Protein AF-A0A553IEP6-F1 (afdb_monomer_lite)

Sequence (349 aa):
MDNNQPPQNPQQDPQPQTPAADPNRPRRPLIAIDTLFGREVKIETVDVPMLGPLFRRPRKQKIVNLSATMSGPPSPGPSHAPFDLDNMADHDRNRRANLPLGHPYRITLGKYHPNTLRIPALQSVRSLGHHAKAVKEGSCFEENTNWAAKTSCRERTSDICVDLSHGEVTYLCNRCHDKARQVVGRAVISIAKSLRAYACYICAITLDADRFANSQFNVWGLPLDALDGKPSISRGPPQPMTGCMCGTKLMDHTLCTPHRAHHFLEVRAKANALRAFVVATFGQMVCPFCNLNPGADTTNFLDQQGNPFPKVAYLCMACLGWVVADAATHPTIDAPSWDNARLLLELQQ

Radius of gyration: 29.95 Å; chains: 1; bounding box: 130×55×64 Å

InterPro domains:
  IPR059465 Domain of unknown function DUF8421 [PF28513] (139-325)

Structure (mmCIF, N/CA/C/O backbone):
data_AF-A0A553IEP6-F1
#
_entry.id   AF-A0A553IEP6-F1
#
loop_
_atom_site.group_PDB
_atom_site.id
_atom_site.type_symbol
_atom_site.label_atom_id
_atom_site.label_alt_id
_atom_site.label_comp_id
_atom_site.label_asym_id
_atom_site.label_entity_id
_atom_site.label_seq_id
_atom_site.pdbx_PDB_ins_code
_atom_site.Cartn_x
_atom_site.Cartn_y
_atom_site.Cartn_z
_atom_site.occupancy
_atom_site.B_iso_or_equiv
_atom_site.auth_seq_id
_atom_site.auth_comp_id
_atom_site.auth_asym_id
_atom_site.auth_atom_id
_atom_site.pdbx_PDB_model_num
ATOM 1 N N . MET A 1 1 ? 103.696 -21.036 21.878 1.00 39.25 1 MET A N 1
ATOM 2 C CA . MET A 1 1 ? 103.411 -21.688 20.588 1.00 39.25 1 MET A CA 1
ATOM 3 C C . MET A 1 1 ? 102.008 -22.264 20.692 1.00 39.25 1 MET A C 1
ATOM 5 O O . MET A 1 1 ? 101.843 -23.393 21.121 1.00 39.25 1 MET A O 1
ATOM 9 N N . ASP A 1 2 ? 100.982 -21.427 20.739 1.00 39.09 2 ASP A N 1
ATOM 10 C CA . ASP A 1 2 ? 100.420 -20.560 19.687 1.00 39.09 2 ASP A CA 1
ATOM 11 C C . ASP A 1 2 ? 99.203 -21.218 19.035 1.00 39.09 2 ASP A C 1
ATOM 13 O O . ASP A 1 2 ? 99.312 -22.213 18.327 1.00 39.09 2 ASP A O 1
ATOM 17 N N . ASN A 1 3 ? 98.057 -20.619 19.367 1.00 41.50 3 ASN A N 1
ATOM 18 C CA . ASN A 1 3 ? 96.904 -20.299 18.532 1.00 41.50 3 ASN A CA 1
ATOM 19 C C . ASN A 1 3 ? 96.566 -21.215 17.351 1.00 41.50 3 ASN A C 1
ATOM 21 O O . ASN A 1 3 ? 97.240 -21.202 16.327 1.00 41.50 3 ASN A O 1
ATOM 25 N N . ASN A 1 4 ? 95.375 -21.816 17.423 1.00 47.50 4 ASN A N 1
ATOM 26 C CA . ASN A 1 4 ? 94.434 -21.801 16.302 1.00 47.50 4 ASN A CA 1
ATOM 27 C C . ASN A 1 4 ? 92.999 -22.040 16.798 1.00 47.50 4 ASN A C 1
ATOM 29 O O . ASN A 1 4 ? 92.628 -23.153 17.162 1.00 47.50 4 ASN A O 1
ATOM 33 N N . GLN A 1 5 ? 92.191 -20.979 16.796 1.00 49.75 5 GLN A N 1
ATOM 34 C CA . GLN A 1 5 ? 90.740 -21.022 16.981 1.00 49.75 5 GLN A CA 1
ATOM 35 C C . GLN A 1 5 ? 90.073 -20.585 15.666 1.00 49.75 5 GLN A C 1
ATOM 37 O O . GLN A 1 5 ? 90.364 -19.485 15.195 1.00 49.75 5 GLN A O 1
ATOM 42 N N . PRO A 1 6 ? 89.190 -21.403 15.065 1.00 59.81 6 PRO A N 1
ATOM 43 C CA . PRO A 1 6 ? 88.292 -20.981 13.994 1.00 59.81 6 PRO A CA 1
ATOM 44 C C . PRO A 1 6 ? 86.888 -20.610 14.539 1.00 59.81 6 PRO A C 1
ATOM 46 O O . PRO A 1 6 ? 86.600 -20.842 15.715 1.00 59.81 6 PRO A O 1
ATOM 49 N N . PRO A 1 7 ? 86.033 -19.964 13.720 1.00 53.72 7 PRO A N 1
ATOM 50 C CA . PRO A 1 7 ? 85.110 -18.921 14.170 1.00 53.72 7 PRO A CA 1
ATOM 51 C C . PRO A 1 7 ? 83.742 -19.429 14.653 1.00 53.72 7 PRO A C 1
ATOM 53 O O . PRO A 1 7 ? 83.277 -20.506 14.285 1.00 53.72 7 PRO A O 1
ATOM 56 N N . GLN A 1 8 ? 83.090 -18.595 15.468 1.00 47.88 8 GLN A N 1
ATOM 57 C CA . GLN A 1 8 ? 81.748 -18.793 16.021 1.00 47.88 8 GLN A CA 1
ATOM 58 C C . GLN A 1 8 ? 80.648 -18.623 14.959 1.00 47.88 8 GLN A C 1
ATOM 60 O O . GLN A 1 8 ? 80.693 -17.705 14.141 1.00 47.88 8 GLN A O 1
ATOM 65 N N . ASN A 1 9 ? 79.640 -19.497 15.024 1.00 54.59 9 ASN A N 1
ATOM 66 C CA . ASN A 1 9 ? 78.428 -19.483 14.202 1.00 54.59 9 ASN A CA 1
ATOM 67 C C . ASN A 1 9 ? 77.284 -18.771 14.968 1.00 54.59 9 ASN A C 1
ATOM 69 O O . ASN A 1 9 ? 77.203 -18.934 16.189 1.00 54.59 9 ASN A O 1
ATOM 73 N N . PRO A 1 10 ? 76.403 -17.998 14.306 1.00 51.78 10 PRO A N 1
ATOM 74 C CA . PRO A 1 10 ? 75.419 -17.152 14.980 1.00 51.78 10 PRO A CA 1
ATOM 75 C C . PRO A 1 10 ? 74.211 -17.930 15.530 1.00 51.78 10 PRO A C 1
ATOM 77 O O . PRO A 1 10 ? 73.703 -18.862 14.905 1.00 51.78 10 PRO A O 1
ATOM 80 N N . GLN A 1 11 ? 73.750 -17.497 16.709 1.00 45.19 11 GLN A N 1
ATOM 81 C CA . GLN A 1 11 ? 72.556 -17.976 17.412 1.00 45.19 11 GLN A CA 1
ATOM 82 C C . GLN A 1 11 ? 71.279 -17.760 16.583 1.00 45.19 11 GLN A C 1
ATOM 84 O O . GLN A 1 11 ? 71.040 -16.667 16.073 1.00 45.19 11 GLN A O 1
ATOM 89 N N . GLN A 1 12 ? 70.450 -18.804 16.492 1.00 51.38 12 GLN A N 1
ATOM 90 C CA . GLN A 1 12 ? 69.076 -18.752 15.987 1.00 51.38 12 GLN A CA 1
ATOM 91 C C . GLN A 1 12 ? 68.091 -18.681 17.161 1.00 51.38 12 GLN A C 1
ATOM 93 O O . GLN A 1 12 ? 68.203 -19.456 18.114 1.00 51.38 12 GLN A O 1
ATOM 98 N N . ASP A 1 13 ? 67.122 -17.771 17.063 1.00 52.94 13 ASP A N 1
ATOM 99 C CA . ASP A 1 13 ? 66.010 -17.623 18.003 1.00 52.94 13 ASP A CA 1
ATOM 100 C C . ASP A 1 13 ? 65.015 -18.803 17.923 1.00 52.94 13 ASP A C 1
ATOM 102 O O . ASP A 1 13 ? 64.770 -19.340 16.836 1.00 52.94 13 ASP A O 1
ATOM 106 N N . PRO A 1 14 ? 64.395 -19.210 19.048 1.00 55.59 14 PRO A N 1
ATOM 107 C CA . PRO A 1 14 ? 63.461 -20.331 19.080 1.00 55.59 14 PRO A CA 1
ATOM 108 C C . PRO A 1 14 ? 62.066 -19.964 18.544 1.00 55.59 14 PRO A C 1
ATOM 110 O O . PRO A 1 14 ? 61.461 -18.966 18.934 1.00 55.59 14 PRO A O 1
ATOM 113 N N . GLN A 1 15 ? 61.518 -20.834 17.688 1.00 50.19 15 GLN A N 1
ATOM 114 C CA . GLN A 1 15 ? 60.124 -20.776 17.239 1.00 50.19 15 GLN A CA 1
ATOM 115 C C . GLN A 1 15 ? 59.128 -21.170 18.353 1.00 50.19 15 GLN A C 1
ATOM 117 O O . GLN A 1 15 ? 59.415 -22.070 19.147 1.00 50.19 15 GLN A O 1
ATOM 122 N N . PRO A 1 16 ? 57.924 -20.563 18.385 1.00 45.34 16 PRO A N 1
ATOM 123 C CA . PRO A 1 16 ? 56.876 -20.900 19.344 1.00 45.34 16 PRO A CA 1
ATOM 124 C C . PRO A 1 16 ? 56.194 -22.237 19.009 1.00 45.34 16 PRO A C 1
ATOM 126 O O . PRO A 1 16 ? 55.737 -22.468 17.890 1.00 45.34 16 PRO A O 1
ATOM 129 N N . GLN A 1 17 ? 56.098 -23.107 20.014 1.00 52.75 17 GLN A N 1
ATOM 130 C CA . GLN A 1 17 ? 55.407 -24.394 19.948 1.00 52.75 17 GLN A CA 1
ATOM 131 C C . GLN A 1 17 ? 53.898 -24.217 20.186 1.00 52.75 17 GLN A C 1
ATOM 133 O O . GLN A 1 17 ? 53.477 -23.638 21.187 1.00 52.75 17 GLN A O 1
ATOM 138 N N . THR A 1 18 ? 53.070 -24.751 19.288 1.00 50.66 18 THR A N 1
ATOM 139 C CA . THR A 1 18 ? 51.625 -24.943 19.502 1.00 50.66 18 THR A CA 1
ATOM 140 C C . THR A 1 18 ? 51.368 -26.045 20.538 1.00 50.66 18 THR A C 1
ATOM 142 O O . THR A 1 18 ? 51.955 -27.122 20.414 1.00 50.66 18 THR A O 1
ATOM 145 N N . PRO A 1 19 ? 50.475 -25.842 21.525 1.00 52.06 19 PRO A N 1
ATOM 146 C CA . PRO A 1 19 ? 50.174 -26.863 22.521 1.00 52.06 19 PRO A CA 1
ATOM 147 C C . PRO A 1 19 ? 49.324 -28.002 21.941 1.00 52.06 19 PRO A C 1
ATOM 149 O O . PRO A 1 19 ? 48.354 -27.782 21.213 1.00 52.06 19 PRO A O 1
ATOM 152 N N . ALA A 1 20 ? 49.703 -29.228 22.300 1.00 51.12 20 ALA A N 1
ATOM 153 C CA . ALA A 1 20 ? 48.986 -30.458 21.995 1.00 51.12 20 ALA A CA 1
ATOM 154 C C . ALA A 1 20 ? 47.631 -30.521 22.727 1.00 51.12 20 ALA A C 1
ATOM 156 O O . ALA A 1 20 ? 47.498 -30.071 23.865 1.00 51.12 20 ALA A O 1
ATOM 157 N N . ALA A 1 21 ? 46.624 -31.088 22.060 1.00 54.19 21 ALA A N 1
ATOM 158 C CA . ALA A 1 21 ? 45.277 -31.254 22.594 1.00 54.19 21 ALA A CA 1
ATOM 159 C C . ALA A 1 21 ? 45.231 -32.311 23.714 1.00 54.19 21 ALA A C 1
ATOM 161 O O . ALA A 1 21 ? 45.764 -33.408 23.564 1.00 54.19 21 ALA A O 1
ATOM 162 N N . ASP A 1 22 ? 44.554 -31.974 24.815 1.00 66.38 22 ASP A N 1
ATOM 163 C CA . ASP A 1 22 ? 44.345 -32.838 25.981 1.00 66.38 22 ASP A CA 1
ATOM 164 C C . ASP A 1 22 ? 43.353 -33.985 25.665 1.00 66.38 22 ASP A C 1
ATOM 166 O O . ASP A 1 22 ? 42.192 -33.712 25.326 1.00 66.38 22 ASP A O 1
ATOM 170 N N . PRO A 1 23 ? 43.767 -35.263 25.778 1.00 64.12 23 PRO A N 1
ATOM 171 C CA . PRO A 1 23 ? 42.919 -36.418 25.490 1.00 64.12 23 PRO A CA 1
ATOM 172 C C . PRO A 1 23 ? 41.821 -36.689 26.538 1.00 64.12 23 PRO A C 1
ATOM 174 O O . PRO A 1 23 ? 40.977 -37.548 26.292 1.00 64.12 23 PRO A O 1
ATOM 177 N N . ASN A 1 24 ? 41.769 -35.967 27.666 1.00 58.09 24 ASN A N 1
ATOM 178 C CA . ASN A 1 24 ? 40.841 -36.254 28.772 1.00 58.09 24 ASN A CA 1
ATOM 179 C C . ASN A 1 24 ? 39.655 -35.283 28.915 1.00 58.09 24 ASN A C 1
ATOM 181 O O . ASN A 1 24 ? 38.978 -35.270 29.946 1.00 58.09 24 ASN A O 1
ATOM 185 N N . ARG A 1 25 ? 39.330 -34.486 27.887 1.00 50.97 25 ARG A N 1
ATOM 186 C CA . ARG A 1 25 ? 38.169 -33.579 27.950 1.00 50.97 25 ARG A CA 1
ATOM 187 C C . ARG A 1 25 ? 36.836 -34.344 27.786 1.00 50.97 25 ARG A C 1
ATOM 189 O O . ARG A 1 25 ? 36.609 -34.937 26.729 1.00 50.97 25 ARG A O 1
ATOM 196 N N . PRO A 1 26 ? 35.901 -34.294 28.758 1.00 42.91 26 PRO A N 1
ATOM 197 C CA . PRO A 1 26 ? 34.616 -34.984 28.652 1.00 42.91 26 PRO A CA 1
ATOM 198 C C . PRO A 1 26 ? 33.724 -34.349 27.572 1.00 42.91 26 PRO A C 1
ATOM 200 O O . PRO A 1 26 ? 33.509 -33.134 27.543 1.00 42.91 26 PRO A O 1
ATOM 203 N N . ARG A 1 27 ? 33.193 -35.188 26.673 1.00 43.72 27 ARG A N 1
ATOM 204 C CA . ARG A 1 27 ? 32.276 -34.792 25.593 1.00 43.72 27 ARG A CA 1
ATOM 205 C C . ARG A 1 27 ? 30.884 -34.497 26.164 1.00 43.72 27 ARG A C 1
ATOM 207 O O . ARG A 1 27 ? 30.278 -35.363 26.785 1.00 43.72 27 ARG A O 1
ATOM 214 N N . ARG A 1 28 ? 30.357 -33.290 25.927 1.00 40.00 28 ARG A N 1
ATOM 215 C CA . ARG A 1 28 ? 28.932 -32.974 26.150 1.00 40.00 28 ARG A CA 1
ATOM 216 C C . ARG A 1 28 ? 28.073 -33.562 25.018 1.00 40.00 28 ARG A C 1
ATOM 218 O O . ARG A 1 28 ? 28.532 -33.548 23.875 1.00 40.00 28 ARG A O 1
ATOM 225 N N . PRO A 1 29 ? 26.840 -34.024 25.293 1.00 35.66 29 PRO A N 1
ATOM 226 C CA . PRO A 1 29 ? 25.932 -34.492 24.257 1.00 35.66 29 PRO A CA 1
ATOM 227 C C . PRO A 1 29 ? 25.282 -33.296 23.548 1.00 35.66 29 PRO A C 1
ATOM 229 O O . PRO A 1 29 ? 24.805 -32.363 24.193 1.00 35.66 29 PRO A O 1
ATOM 232 N N . LEU A 1 30 ? 25.254 -33.339 22.218 1.00 31.02 30 LEU A N 1
ATOM 233 C CA . LEU A 1 30 ? 24.412 -32.485 21.385 1.00 31.02 30 LEU A CA 1
ATOM 234 C C . LEU A 1 30 ? 23.246 -33.337 20.886 1.00 31.02 30 LEU A C 1
ATOM 236 O O . LEU A 1 30 ? 23.443 -34.351 20.219 1.00 31.02 30 LEU A O 1
ATOM 240 N N . ILE A 1 31 ? 22.043 -32.926 21.275 1.00 28.41 31 ILE A N 1
ATOM 241 C CA . ILE A 1 31 ? 20.765 -33.472 20.826 1.00 28.41 31 ILE A CA 1
ATOM 242 C C . ILE A 1 31 ? 20.481 -32.917 19.427 1.00 28.41 31 ILE A C 1
ATOM 244 O O . ILE A 1 31 ? 20.590 -31.713 19.198 1.00 28.41 31 ILE A O 1
ATOM 248 N N . ALA A 1 32 ? 20.125 -33.815 18.512 1.00 28.69 32 ALA A N 1
ATOM 249 C CA . ALA A 1 32 ? 19.646 -33.518 17.171 1.00 28.69 32 ALA A CA 1
ATOM 250 C C . ALA A 1 32 ? 18.149 -33.164 17.192 1.00 28.69 32 ALA A C 1
ATOM 252 O O . ALA A 1 32 ? 17.377 -33.827 17.884 1.00 28.69 32 ALA A O 1
ATOM 253 N N . ILE A 1 33 ? 17.746 -32.169 16.396 1.00 26.25 33 ILE A N 1
ATOM 254 C CA . ILE A 1 33 ? 16.378 -32.011 15.879 1.00 26.25 33 ILE A CA 1
ATOM 255 C C . ILE A 1 33 ? 16.467 -31.671 14.386 1.00 26.25 33 ILE A C 1
ATOM 257 O O . ILE A 1 33 ? 17.432 -31.072 13.915 1.00 26.25 33 ILE A O 1
ATOM 261 N N . ASP A 1 34 ? 15.448 -32.150 13.692 1.00 26.67 34 ASP A N 1
ATOM 262 C CA . ASP A 1 34 ? 15.401 -32.689 12.347 1.00 26.67 34 ASP A CA 1
ATOM 263 C C . ASP A 1 34 ? 15.035 -31.678 11.241 1.00 26.67 34 ASP A C 1
ATOM 265 O O . ASP A 1 34 ? 14.576 -30.559 11.469 1.00 26.67 34 ASP A O 1
ATOM 269 N N . THR A 1 35 ? 15.245 -32.155 10.022 1.00 32.03 35 THR A N 1
ATOM 270 C CA . THR A 1 35 ? 15.085 -31.566 8.693 1.00 32.03 35 THR A CA 1
ATOM 271 C C . THR A 1 35 ? 13.637 -31.409 8.203 1.00 32.03 35 THR A C 1
ATOM 273 O O . THR A 1 35 ? 12.828 -32.308 8.371 1.00 32.03 35 THR A O 1
ATOM 276 N N . LEU A 1 36 ? 13.354 -30.306 7.489 1.00 27.22 36 LEU A N 1
ATOM 277 C CA . LEU A 1 36 ? 12.337 -30.102 6.427 1.00 27.22 36 LEU A CA 1
ATOM 278 C C . LEU A 1 36 ? 12.730 -28.762 5.749 1.00 27.22 36 LEU A C 1
ATOM 280 O O . LEU A 1 36 ? 12.621 -27.720 6.379 1.00 27.22 36 LEU A O 1
ATOM 284 N N . PHE A 1 37 ? 13.279 -28.626 4.541 1.00 31.20 37 PHE A N 1
ATOM 285 C CA . PHE A 1 37 ? 13.166 -29.370 3.294 1.00 31.20 37 PHE A CA 1
ATOM 286 C C . PHE A 1 37 ? 14.542 -29.486 2.623 1.00 31.20 37 PHE A C 1
ATOM 288 O O . PHE A 1 37 ? 15.181 -28.482 2.303 1.00 31.20 37 PHE A O 1
ATOM 295 N N . GLY A 1 38 ? 14.966 -30.721 2.367 1.00 30.81 38 GLY A N 1
ATOM 296 C CA . GLY A 1 38 ? 16.145 -31.032 1.576 1.00 30.81 38 GLY A CA 1
ATOM 297 C C . GLY A 1 38 ? 15.909 -30.835 0.079 1.00 30.81 38 GLY A C 1
ATOM 298 O O . GLY A 1 38 ? 15.009 -31.434 -0.506 1.00 30.81 38 GLY A O 1
ATOM 299 N N . ARG A 1 39 ? 16.786 -30.045 -0.539 1.00 24.94 39 ARG A N 1
ATOM 300 C CA . ARG A 1 39 ? 17.411 -30.349 -1.832 1.00 24.94 39 ARG A CA 1
ATOM 301 C C . ARG A 1 39 ? 18.839 -29.819 -1.779 1.00 24.94 39 ARG A C 1
ATOM 303 O O . ARG A 1 39 ? 19.062 -28.621 -1.920 1.00 24.94 39 ARG A O 1
ATOM 310 N N . GLU A 1 40 ? 19.798 -30.715 -1.581 1.00 27.70 40 GLU A N 1
ATOM 311 C CA . GLU A 1 40 ? 21.180 -30.449 -1.964 1.00 27.70 40 GLU A CA 1
ATOM 312 C C . GLU A 1 40 ? 21.236 -30.428 -3.493 1.00 27.70 40 GLU A C 1
ATOM 314 O O . GLU A 1 40 ? 21.056 -31.450 -4.156 1.00 27.70 40 GLU A O 1
ATOM 319 N N . VAL A 1 41 ? 21.445 -29.249 -4.076 1.00 26.27 41 VAL A N 1
ATOM 320 C CA . VAL A 1 41 ? 21.835 -29.149 -5.483 1.00 26.27 41 VAL A CA 1
ATOM 321 C C . VAL A 1 41 ? 23.344 -29.342 -5.526 1.00 26.27 41 VAL A C 1
ATOM 323 O O . VAL A 1 41 ? 24.111 -28.407 -5.310 1.00 26.27 41 VAL A O 1
ATOM 326 N N . LYS A 1 42 ? 23.773 -30.577 -5.788 1.00 24.86 42 LYS A N 1
ATOM 327 C CA . LYS A 1 42 ? 25.152 -30.869 -6.171 1.00 24.86 42 LYS A CA 1
ATOM 328 C C . LYS A 1 42 ? 25.339 -30.358 -7.603 1.00 24.86 42 LYS A C 1
ATOM 330 O O . LYS A 1 42 ? 24.855 -30.968 -8.551 1.00 24.86 42 LYS A O 1
ATOM 335 N N . ILE A 1 43 ? 25.969 -29.195 -7.759 1.00 27.73 43 ILE A N 1
ATOM 336 C CA . ILE A 1 43 ? 26.378 -28.701 -9.078 1.00 27.73 43 ILE A CA 1
ATOM 337 C C . ILE A 1 43 ? 27.633 -29.486 -9.462 1.00 27.73 43 ILE A C 1
ATOM 339 O O . ILE A 1 43 ? 28.740 -29.136 -9.062 1.00 27.73 43 ILE A O 1
ATOM 343 N N . GLU A 1 44 ? 27.456 -30.579 -10.200 1.00 26.53 44 GLU A N 1
ATOM 344 C CA . GLU A 1 44 ? 28.553 -31.172 -10.961 1.00 26.53 44 GLU A CA 1
ATOM 345 C C . GLU A 1 44 ? 28.827 -30.258 -12.155 1.00 26.53 44 GLU A C 1
ATOM 347 O O . GLU A 1 44 ? 27.988 -30.065 -13.037 1.00 26.53 44 GLU A O 1
ATOM 352 N N . THR A 1 45 ? 30.000 -29.631 -12.151 1.00 30.08 45 THR A N 1
ATOM 353 C CA . THR A 1 45 ? 30.570 -29.007 -13.341 1.00 30.08 45 THR A CA 1
ATOM 354 C C . THR A 1 45 ? 30.780 -30.094 -14.384 1.00 30.08 45 THR A C 1
ATOM 356 O O . THR A 1 45 ? 31.713 -30.886 -14.286 1.00 30.08 45 THR A O 1
ATOM 359 N N . VAL A 1 46 ? 29.885 -30.150 -15.368 1.00 25.80 46 VAL A N 1
ATOM 360 C CA . VAL A 1 46 ? 30.111 -30.913 -16.593 1.00 25.80 46 VAL A CA 1
ATOM 361 C C . VAL A 1 46 ? 31.073 -30.095 -17.446 1.00 25.80 46 VAL A C 1
ATOM 363 O O . VAL A 1 46 ? 30.712 -29.024 -17.941 1.00 25.80 46 VAL A O 1
ATOM 366 N N . ASP A 1 47 ? 32.299 -30.587 -17.603 1.00 27.92 47 ASP A N 1
ATOM 367 C CA . ASP A 1 47 ? 33.226 -30.081 -18.609 1.00 27.92 47 ASP A CA 1
ATOM 368 C C . ASP A 1 47 ? 32.642 -30.370 -19.996 1.00 27.92 47 ASP A C 1
ATOM 370 O O . ASP A 1 47 ? 32.660 -31.497 -20.492 1.00 27.92 47 ASP A O 1
ATOM 374 N N . VAL A 1 48 ? 32.073 -29.339 -20.620 1.00 30.58 48 VAL A N 1
ATOM 375 C CA . VAL A 1 48 ? 31.655 -29.393 -22.022 1.00 30.58 48 VAL A CA 1
ATOM 376 C C . VAL A 1 48 ? 32.901 -29.169 -22.884 1.00 30.58 48 VAL A C 1
ATOM 378 O O . VAL A 1 48 ? 33.552 -28.128 -22.741 1.00 30.58 48 VAL A O 1
ATOM 381 N N . PRO A 1 49 ? 33.258 -30.100 -23.787 1.00 32.41 49 PRO A N 1
ATOM 382 C CA . PRO A 1 49 ? 34.419 -29.931 -24.639 1.00 32.41 49 PRO A CA 1
ATOM 383 C C . PRO A 1 49 ? 34.219 -28.753 -25.598 1.00 32.41 49 PRO A C 1
ATOM 385 O O . PRO A 1 49 ? 33.204 -28.615 -26.281 1.00 32.41 49 PRO A O 1
ATOM 388 N N . MET A 1 50 ? 35.245 -27.908 -25.598 1.00 38.34 50 MET A N 1
ATOM 389 C CA . MET A 1 50 ? 35.520 -26.768 -26.466 1.00 38.34 50 MET A CA 1
ATOM 390 C C . MET A 1 50 ? 34.966 -26.905 -27.895 1.00 38.34 50 MET A C 1
ATOM 392 O O . MET A 1 50 ? 35.456 -27.703 -28.691 1.00 38.34 50 MET A O 1
ATOM 396 N N . LEU A 1 51 ? 34.048 -26.007 -28.258 1.00 34.59 51 LEU A N 1
ATOM 397 C CA . LEU A 1 51 ? 33.788 -25.622 -29.645 1.00 34.59 51 LEU A CA 1
ATOM 398 C C . LEU A 1 51 ? 34.188 -24.154 -29.844 1.00 34.59 51 LEU A C 1
ATOM 400 O O . LEU A 1 51 ? 33.505 -23.259 -29.362 1.00 34.59 51 LEU A O 1
ATOM 404 N N . GLY A 1 52 ? 35.283 -23.944 -30.582 1.00 36.50 52 GLY A N 1
ATOM 405 C CA . GLY A 1 52 ? 35.459 -22.869 -31.572 1.00 36.50 52 GLY A CA 1
ATOM 406 C C . GLY A 1 52 ? 35.544 -21.396 -31.106 1.00 36.50 52 GLY A C 1
ATOM 407 O O . GLY A 1 52 ? 34.664 -20.895 -30.409 1.00 36.50 52 GLY A O 1
ATOM 408 N N . PRO A 1 53 ? 36.545 -20.616 -31.565 1.00 41.97 53 PRO A N 1
ATOM 409 C CA . PRO A 1 53 ? 36.809 -19.271 -31.062 1.00 41.97 53 PRO A CA 1
ATOM 410 C C . PRO A 1 53 ? 36.019 -18.192 -31.823 1.00 41.97 53 PRO A C 1
ATOM 412 O O . PRO A 1 53 ? 36.589 -17.502 -32.654 1.00 41.97 53 PRO A O 1
ATOM 415 N N . LEU A 1 54 ? 34.730 -17.982 -31.533 1.00 39.94 54 LEU A N 1
ATOM 416 C CA . LEU A 1 54 ? 33.995 -16.790 -32.010 1.00 39.94 54 LEU A CA 1
ATOM 417 C C . LEU A 1 54 ? 32.917 -16.311 -31.021 1.00 39.94 54 LEU A C 1
ATOM 419 O O . LEU A 1 54 ? 31.781 -16.045 -31.391 1.00 39.94 54 LEU A O 1
ATOM 423 N N . PHE A 1 55 ? 33.271 -16.126 -29.750 1.00 36.72 55 PHE A N 1
ATOM 424 C CA . PHE A 1 55 ? 32.465 -15.301 -28.845 1.00 36.72 55 PHE A CA 1
ATOM 425 C C . PHE A 1 55 ? 33.362 -14.291 -28.136 1.00 36.72 55 PHE A C 1
ATOM 427 O O . PHE A 1 55 ? 34.095 -14.607 -27.198 1.00 36.72 55 PHE A O 1
ATOM 434 N N . ARG A 1 56 ? 33.309 -13.033 -28.596 1.00 40.88 56 ARG A N 1
ATOM 435 C CA . ARG A 1 56 ? 33.827 -11.901 -27.824 1.00 40.88 56 ARG A CA 1
ATOM 436 C C . ARG A 1 56 ? 33.099 -11.904 -26.483 1.00 40.88 56 ARG A C 1
ATOM 438 O O . ARG A 1 56 ? 31.892 -11.685 -26.444 1.00 40.88 56 ARG A O 1
ATOM 445 N N . ARG A 1 57 ? 33.839 -12.148 -25.396 1.00 31.59 57 ARG A N 1
ATOM 446 C CA . ARG A 1 57 ? 33.340 -11.988 -24.024 1.00 31.59 57 ARG A CA 1
ATOM 447 C C . ARG A 1 57 ? 32.621 -10.634 -23.926 1.00 31.59 57 ARG A C 1
ATOM 449 O O . ARG A 1 57 ? 33.244 -9.626 -24.283 1.00 31.59 57 ARG A O 1
ATOM 456 N N . PRO A 1 58 ? 31.358 -10.565 -23.469 1.00 38.88 58 PRO A N 1
ATOM 457 C CA . PRO A 1 58 ? 30.739 -9.279 -23.204 1.00 38.88 58 PRO A CA 1
ATOM 458 C C . PRO A 1 58 ? 31.615 -8.557 -22.180 1.00 38.88 58 PRO A C 1
ATOM 460 O O . PRO A 1 58 ? 31.952 -9.100 -21.124 1.00 38.88 58 PRO A O 1
ATOM 463 N N . ARG A 1 59 ? 32.069 -7.349 -22.532 1.00 37.50 59 ARG A N 1
ATOM 464 C CA . ARG A 1 59 ? 32.761 -6.471 -21.587 1.00 37.50 59 ARG A CA 1
ATOM 465 C C . ARG A 1 59 ? 31.819 -6.299 -20.403 1.00 37.50 59 ARG A C 1
ATOM 467 O O . ARG A 1 59 ? 30.768 -5.691 -20.578 1.00 37.50 59 ARG A O 1
ATOM 474 N N . LYS A 1 60 ? 32.203 -6.810 -19.227 1.00 36.34 60 LYS A N 1
ATOM 475 C CA . LYS A 1 60 ? 31.573 -6.460 -17.950 1.00 36.34 60 LYS A CA 1
ATOM 476 C C . LYS A 1 60 ? 31.579 -4.936 -17.874 1.00 36.34 60 LYS A C 1
ATOM 478 O O . LYS A 1 60 ? 32.633 -4.333 -17.662 1.00 36.34 60 LYS A O 1
ATOM 483 N N . GLN A 1 61 ? 30.448 -4.302 -18.171 1.00 39.16 61 GLN A N 1
ATOM 484 C CA . GLN A 1 61 ? 30.341 -2.863 -18.032 1.00 39.16 61 GLN A CA 1
ATOM 485 C C . GLN A 1 61 ? 30.362 -2.601 -16.536 1.00 39.16 61 GLN A C 1
ATOM 487 O O . GLN A 1 61 ? 29.468 -3.020 -15.806 1.00 39.16 61 GLN A O 1
ATOM 492 N N . LYS A 1 62 ? 31.444 -1.972 -16.076 1.00 35.88 62 LYS A N 1
ATOM 493 C CA . LYS A 1 62 ? 31.545 -1.465 -14.715 1.00 35.88 62 LYS A CA 1
ATOM 494 C C . LYS A 1 62 ? 30.355 -0.527 -14.543 1.00 35.88 62 LYS A C 1
ATOM 496 O O . LYS A 1 62 ? 30.314 0.518 -15.191 1.00 35.88 62 LYS A O 1
ATOM 501 N N . ILE A 1 63 ? 29.372 -0.947 -13.747 1.00 39.03 63 ILE A N 1
ATOM 502 C CA . ILE A 1 63 ? 28.289 -0.079 -13.299 1.00 39.03 63 ILE A CA 1
ATOM 503 C C . ILE A 1 63 ? 29.009 1.052 -12.582 1.00 39.03 63 ILE A C 1
ATOM 505 O O . ILE A 1 63 ? 29.573 0.855 -11.504 1.00 39.03 63 ILE A O 1
ATOM 509 N N . VAL A 1 64 ? 29.119 2.201 -13.249 1.00 35.31 64 VAL A N 1
ATOM 510 C CA . VAL A 1 64 ? 29.603 3.403 -12.591 1.00 35.31 64 VAL A CA 1
ATOM 511 C C . VAL A 1 64 ? 28.571 3.654 -11.520 1.00 35.31 64 VAL A C 1
ATOM 513 O O . VAL A 1 64 ? 27.387 3.822 -11.804 1.00 35.31 64 VAL A O 1
ATOM 516 N N . ASN A 1 65 ? 29.046 3.519 -10.294 1.00 36.75 65 ASN A N 1
ATOM 517 C CA . ASN A 1 65 ? 28.302 3.688 -9.076 1.00 36.75 65 ASN A CA 1
ATOM 518 C C . ASN A 1 65 ? 27.466 4.971 -9.215 1.00 36.75 65 ASN A C 1
ATOM 520 O O . ASN A 1 65 ? 28.001 6.073 -9.145 1.00 36.75 65 ASN A O 1
ATOM 524 N N . LEU A 1 66 ? 26.152 4.827 -9.423 1.00 40.84 66 LEU A N 1
ATOM 525 C CA . LEU A 1 66 ? 25.152 5.888 -9.246 1.00 40.84 66 LEU A CA 1
ATOM 526 C C . LEU A 1 66 ? 24.979 6.182 -7.738 1.00 40.84 66 LEU A C 1
ATOM 528 O O . LEU A 1 66 ? 23.877 6.357 -7.231 1.00 40.84 66 LEU A O 1
ATOM 532 N N . SER A 1 67 ? 26.084 6.180 -6.996 1.00 38.66 67 SER A N 1
ATOM 533 C CA . SER A 1 67 ? 26.260 6.905 -5.745 1.00 38.66 67 SER A CA 1
ATOM 534 C C . SER A 1 67 ? 26.416 8.370 -6.162 1.00 38.66 67 SER A C 1
ATOM 536 O O . SER A 1 67 ? 27.362 8.693 -6.868 1.00 38.66 67 SER A O 1
ATOM 538 N N . ALA A 1 68 ? 25.513 9.294 -5.855 1.00 33.06 68 ALA A N 1
ATOM 539 C CA . ALA A 1 68 ? 25.170 9.640 -4.485 1.00 33.06 68 ALA A CA 1
ATOM 540 C C . ALA A 1 68 ? 23.892 10.499 -4.383 1.00 33.06 68 ALA A C 1
ATOM 542 O O . ALA A 1 68 ? 23.822 11.401 -3.553 1.00 33.06 68 ALA A O 1
ATOM 543 N N . THR A 1 69 ? 22.864 10.255 -5.195 1.00 34.00 69 THR A N 1
ATOM 544 C CA . THR A 1 69 ? 21.611 11.013 -5.048 1.00 34.00 69 THR A CA 1
ATOM 545 C C . THR A 1 69 ? 20.416 10.075 -5.118 1.00 34.00 69 THR A C 1
ATOM 547 O O . THR A 1 69 ? 20.048 9.572 -6.172 1.00 34.00 69 THR A O 1
ATOM 550 N N . MET A 1 70 ? 19.821 9.852 -3.944 1.00 35.50 70 MET A N 1
ATOM 551 C CA . MET A 1 70 ? 18.575 9.116 -3.698 1.00 35.50 70 MET A CA 1
ATOM 552 C C . MET A 1 70 ? 18.670 7.586 -3.581 1.00 35.50 70 MET A C 1
ATOM 554 O O . MET A 1 70 ? 17.763 6.856 -3.977 1.00 35.50 70 MET A O 1
ATOM 558 N N . SER A 1 71 ? 19.695 7.082 -2.890 1.00 35.62 71 SER A N 1
ATOM 559 C CA . SER A 1 71 ? 19.539 5.865 -2.082 1.00 35.62 71 SER A CA 1
ATOM 560 C C . SER A 1 71 ? 18.733 6.206 -0.823 1.00 35.62 71 SER A C 1
ATOM 562 O O . SER A 1 71 ? 19.271 6.243 0.283 1.00 35.62 71 SER A O 1
ATOM 564 N N . GLY A 1 72 ? 17.444 6.520 -0.979 1.00 38.16 72 GLY A N 1
ATOM 565 C CA . GLY A 1 72 ? 16.550 6.439 0.171 1.00 38.16 72 GLY A CA 1
ATOM 566 C C . GLY A 1 72 ? 16.655 5.009 0.709 1.00 38.16 72 GLY A C 1
ATOM 567 O O . GLY A 1 72 ? 16.596 4.082 -0.109 1.00 38.16 72 GLY A O 1
ATOM 568 N N . PRO A 1 73 ? 16.880 4.793 2.018 1.00 39.19 73 PRO A N 1
ATOM 569 C CA . PRO A 1 73 ? 16.929 3.441 2.549 1.00 39.19 73 PRO A CA 1
ATOM 570 C C . PRO A 1 73 ? 15.647 2.693 2.146 1.00 39.19 73 PRO A C 1
ATOM 572 O O . PRO A 1 73 ? 14.594 3.332 1.982 1.00 39.19 73 PRO A O 1
ATOM 575 N N . PRO A 1 74 ? 15.697 1.357 1.962 1.00 53.47 74 PRO A N 1
ATOM 576 C CA . PRO A 1 74 ? 14.471 0.567 1.941 1.00 53.47 74 PRO A CA 1
ATOM 577 C C . PRO A 1 74 ? 13.619 1.025 3.126 1.00 53.47 74 PRO A C 1
ATOM 579 O O . PRO A 1 74 ? 14.162 1.265 4.203 1.00 53.47 74 PRO A O 1
ATOM 582 N N . SER A 1 75 ? 12.322 1.262 2.888 1.00 54.47 75 SER A N 1
ATOM 583 C CA . SER A 1 75 ? 11.388 1.741 3.917 1.00 54.47 75 SER A CA 1
ATOM 584 C C . SER A 1 75 ? 11.696 0.992 5.215 1.00 54.47 75 SER A C 1
ATOM 586 O O . SER A 1 75 ? 11.570 -0.232 5.181 1.00 54.47 75 SER A O 1
ATOM 588 N N . PRO A 1 76 ? 12.126 1.669 6.302 1.00 56.44 76 PRO A N 1
ATOM 589 C CA . PRO A 1 76 ? 12.772 1.011 7.447 1.00 56.44 76 PRO A CA 1
ATOM 590 C C . PRO A 1 76 ? 11.879 -0.018 8.154 1.00 56.44 76 PRO A C 1
ATOM 592 O O . PRO A 1 76 ? 12.344 -0.755 9.016 1.00 56.44 76 PRO A O 1
ATOM 595 N N . GLY A 1 77 ? 10.605 -0.089 7.760 1.00 65.88 77 GLY A N 1
ATOM 596 C CA . GLY A 1 77 ? 9.588 -0.854 8.450 1.00 65.88 77 GLY A CA 1
ATOM 597 C C . GLY A 1 77 ? 9.272 -0.184 9.787 1.00 65.88 77 GLY A C 1
ATOM 598 O O . GLY A 1 77 ? 9.982 0.723 10.219 1.00 65.88 77 GLY A O 1
ATOM 599 N N . PRO A 1 78 ? 8.178 -0.576 10.437 1.00 74.81 78 PRO A N 1
ATOM 600 C CA . PRO A 1 78 ? 7.865 -0.049 11.754 1.00 74.81 78 PRO A CA 1
ATOM 601 C C . PRO A 1 78 ? 8.772 -0.591 12.853 1.00 74.81 78 PRO A C 1
ATOM 603 O O . PRO A 1 78 ? 9.313 -1.693 12.746 1.00 74.81 78 PRO A O 1
ATOM 606 N N . SER A 1 79 ? 8.849 0.144 13.966 1.00 71.56 79 SER A N 1
ATOM 607 C CA . SER A 1 79 ? 9.555 -0.284 15.182 1.00 71.56 79 SER A CA 1
ATOM 608 C C . SER A 1 79 ? 8.860 -1.425 15.912 1.00 71.56 79 SER A C 1
ATOM 610 O O . SER A 1 79 ? 9.465 -2.025 16.795 1.00 71.56 79 SER A O 1
ATOM 612 N N . HIS A 1 80 ? 7.612 -1.731 15.567 1.00 74.06 80 HIS A N 1
ATOM 613 C CA . HIS A 1 80 ? 6.843 -2.842 16.113 1.00 74.06 80 HIS A CA 1
ATOM 614 C C . HIS A 1 80 ? 5.956 -3.431 15.024 1.00 74.06 80 HIS A C 1
ATOM 616 O O . HIS A 1 80 ? 5.512 -2.728 14.113 1.00 74.06 80 HIS A O 1
ATOM 622 N N . ALA A 1 81 ? 5.690 -4.732 15.111 1.00 80.56 81 ALA A N 1
ATOM 623 C CA . ALA A 1 81 ? 4.699 -5.335 14.241 1.00 80.56 81 ALA A CA 1
ATOM 624 C C . ALA A 1 81 ? 3.316 -4.716 14.539 1.00 80.56 81 ALA A C 1
ATOM 626 O O . ALA A 1 81 ? 2.985 -4.463 15.699 1.00 80.56 81 ALA A O 1
ATOM 627 N N . PRO A 1 82 ? 2.490 -4.432 13.523 1.00 84.31 82 PRO A N 1
ATOM 628 C CA . PRO A 1 82 ? 1.091 -4.110 13.777 1.00 84.31 82 PRO A CA 1
ATOM 629 C C . PRO A 1 82 ? 0.395 -5.322 14.401 1.00 84.31 82 PRO A C 1
ATOM 631 O O . PRO A 1 82 ? 0.804 -6.452 14.161 1.00 84.31 82 PRO A O 1
ATOM 634 N N . PHE A 1 83 ? -0.675 -5.103 15.166 1.00 85.75 83 PHE A N 1
ATOM 635 C CA . PHE A 1 83 ? -1.401 -6.189 15.845 1.00 85.75 83 PHE A CA 1
ATOM 636 C C . PHE A 1 83 ? -0.545 -7.023 16.810 1.00 85.75 83 PHE A C 1
ATOM 638 O O . PHE A 1 83 ? -0.925 -8.142 17.160 1.00 85.75 83 PHE A O 1
ATOM 645 N N . ASP A 1 84 ? 0.601 -6.492 17.235 1.00 79.38 84 ASP A N 1
ATOM 646 C CA . ASP A 1 84 ? 1.443 -7.147 18.221 1.00 79.38 84 ASP A CA 1
ATOM 647 C C . ASP A 1 84 ? 0.735 -7.162 19.581 1.00 79.38 84 ASP A C 1
ATOM 649 O O . ASP A 1 84 ? 0.322 -6.122 20.106 1.00 79.38 84 ASP A O 1
ATOM 653 N N . LEU A 1 85 ? 0.562 -8.366 20.128 1.00 71.00 85 LEU A N 1
ATOM 654 C CA . LEU A 1 85 ? -0.060 -8.574 21.432 1.00 71.00 85 LEU A CA 1
ATOM 655 C C . LEU A 1 85 ? 0.853 -8.119 22.569 1.00 71.00 85 LEU A C 1
ATOM 657 O O . LEU A 1 85 ? 0.355 -7.876 23.664 1.00 71.00 85 LEU A O 1
ATOM 661 N N . ASP A 1 86 ? 2.155 -7.983 22.317 1.00 66.75 86 ASP A N 1
ATOM 662 C CA . ASP A 1 86 ? 3.127 -7.578 23.332 1.00 66.75 86 ASP A CA 1
ATOM 663 C C . ASP A 1 86 ? 3.001 -6.088 23.696 1.00 66.75 86 ASP A C 1
ATOM 665 O O . ASP A 1 86 ? 3.460 -5.663 24.751 1.00 66.75 86 ASP A O 1
ATOM 669 N N . ASN A 1 87 ? 2.290 -5.305 22.874 1.00 60.56 87 ASN A N 1
ATOM 670 C CA . ASN A 1 87 ? 1.925 -3.918 23.172 1.00 60.56 87 ASN A CA 1
ATOM 671 C C . ASN A 1 87 ? 0.530 -3.774 23.810 1.00 60.56 87 ASN A C 1
ATOM 673 O O . ASN A 1 87 ? 0.116 -2.660 24.136 1.00 60.56 87 ASN A O 1
ATOM 677 N N . MET A 1 88 ? -0.229 -4.865 23.971 1.00 67.56 88 MET A N 1
ATOM 678 C CA . MET A 1 88 ? -1.473 -4.827 24.741 1.00 67.56 88 MET A CA 1
ATOM 679 C C . MET A 1 88 ? -1.142 -4.921 26.228 1.00 67.56 88 MET A C 1
ATOM 681 O O . MET A 1 88 ? -0.379 -5.792 26.631 1.00 67.56 88 MET A O 1
ATOM 685 N N . ALA A 1 89 ? -1.758 -4.069 27.055 1.00 68.56 89 ALA A N 1
ATOM 686 C CA . ALA A 1 89 ? -1.627 -4.185 28.504 1.00 68.56 89 ALA A CA 1
ATOM 687 C C . ALA A 1 89 ? -1.990 -5.613 28.951 1.00 68.56 89 ALA A C 1
ATOM 689 O O . ALA A 1 89 ? -3.059 -6.120 28.590 1.00 68.56 89 ALA A O 1
ATOM 690 N N . ASP A 1 90 ? -1.123 -6.248 29.745 1.00 69.81 90 ASP A N 1
ATOM 691 C CA . ASP A 1 90 ? -1.255 -7.659 30.144 1.00 69.81 90 ASP A CA 1
ATOM 692 C C . ASP A 1 90 ? -2.633 -7.985 30.723 1.00 69.81 90 ASP A C 1
ATOM 694 O O . ASP A 1 90 ? -3.198 -9.047 30.462 1.00 69.81 90 ASP A O 1
ATOM 698 N N . HIS A 1 91 ? -3.219 -7.045 31.467 1.00 62.34 91 HIS A N 1
ATOM 699 C CA . HIS A 1 91 ? -4.560 -7.187 32.020 1.00 62.34 91 HIS A CA 1
ATOM 700 C C . HIS A 1 91 ? -5.632 -7.365 30.929 1.00 62.34 91 HIS A C 1
ATOM 702 O O . HIS A 1 91 ? -6.462 -8.270 31.018 1.00 62.34 91 HIS A O 1
ATOM 708 N N . ASP A 1 92 ? -5.607 -6.550 29.873 1.00 72.81 92 ASP A N 1
ATOM 709 C CA . ASP A 1 92 ? -6.574 -6.635 28.774 1.00 72.81 92 ASP A CA 1
ATOM 710 C C . ASP A 1 92 ? -6.343 -7.873 27.913 1.00 72.81 92 ASP A C 1
ATOM 712 O O . ASP A 1 92 ? -7.304 -8.530 27.497 1.00 72.81 92 ASP A O 1
ATOM 716 N N . ARG A 1 93 ? -5.074 -8.233 27.692 1.00 75.81 93 ARG A N 1
ATOM 717 C CA . ARG A 1 93 ? -4.688 -9.476 27.019 1.00 75.81 93 ARG A CA 1
ATOM 718 C C . ARG A 1 93 ? -5.238 -10.689 27.774 1.00 75.81 93 ARG A C 1
ATOM 720 O O . ARG A 1 93 ? -5.972 -11.488 27.195 1.00 75.81 93 ARG A O 1
ATOM 727 N N . ASN A 1 94 ? -4.964 -10.793 29.073 1.00 74.94 94 ASN A N 1
ATOM 728 C CA . ASN A 1 94 ? -5.410 -11.908 29.910 1.00 74.94 94 ASN A CA 1
ATOM 729 C C . ASN A 1 94 ? -6.934 -11.957 30.033 1.00 74.94 94 ASN A C 1
ATOM 731 O O . ASN A 1 94 ? -7.535 -13.020 29.868 1.00 74.94 94 ASN A O 1
ATOM 735 N N . ARG A 1 95 ? -7.589 -10.807 30.236 1.00 79.56 95 ARG A N 1
ATOM 736 C CA . ARG A 1 95 ? -9.054 -10.729 30.297 1.00 79.56 95 ARG A CA 1
ATOM 737 C C . ARG A 1 95 ? -9.695 -11.262 29.020 1.00 79.56 95 ARG A C 1
ATOM 739 O O . ARG A 1 95 ? -10.662 -12.013 29.101 1.00 79.56 95 ARG A O 1
ATOM 746 N N . ARG A 1 96 ? -9.158 -10.909 27.848 1.00 79.25 96 ARG A N 1
ATOM 747 C CA . ARG A 1 96 ? -9.689 -11.387 26.564 1.00 79.25 96 ARG A CA 1
ATOM 748 C C . ARG A 1 96 ? -9.339 -12.840 26.273 1.00 79.25 96 ARG A C 1
ATOM 750 O O . ARG A 1 96 ? -10.156 -13.540 25.680 1.00 79.25 96 ARG A O 1
ATOM 757 N N . ALA A 1 97 ? -8.162 -13.307 26.681 1.00 79.50 97 ALA A N 1
ATOM 758 C CA . ALA A 1 97 ? -7.767 -14.705 26.518 1.00 79.50 97 ALA A CA 1
ATOM 759 C C . ALA A 1 97 ? -8.671 -15.650 27.330 1.00 79.50 97 ALA A C 1
ATOM 761 O O . ALA A 1 97 ? -8.962 -16.761 26.889 1.00 79.50 97 ALA A O 1
ATOM 762 N N . ASN A 1 98 ? -9.172 -15.168 28.471 1.00 81.44 98 ASN A N 1
ATOM 763 C CA . ASN A 1 98 ? -10.046 -15.912 29.378 1.00 81.44 98 ASN A CA 1
ATOM 764 C C . ASN A 1 98 ? -11.541 -15.866 29.006 1.00 81.44 98 ASN A C 1
ATOM 766 O O . ASN A 1 98 ? -12.356 -16.471 29.701 1.00 81.44 98 ASN A O 1
ATOM 770 N N . LEU A 1 99 ? -11.934 -15.173 27.929 1.00 84.56 99 LEU A N 1
ATOM 771 C CA . LEU A 1 99 ? -13.328 -15.182 27.466 1.00 84.56 99 LEU A CA 1
ATOM 772 C C . LEU A 1 99 ? -13.733 -16.589 26.972 1.00 84.56 99 LEU A C 1
ATOM 774 O O . LEU A 1 99 ? -12.881 -17.324 26.460 1.00 84.56 99 LEU A O 1
ATOM 778 N N . PRO A 1 100 ? -15.017 -16.990 27.079 1.00 80.00 100 PRO A N 1
ATOM 779 C CA . PRO A 1 100 ? -15.483 -18.301 26.618 1.00 80.00 100 PRO A CA 1
ATOM 780 C C . PRO A 1 100 ? -15.136 -18.581 25.149 1.00 80.00 100 PRO A C 1
ATOM 782 O O . PRO A 1 100 ? -15.052 -17.658 24.334 1.00 80.00 100 PRO A O 1
ATOM 785 N N . LEU A 1 101 ? -14.920 -19.855 24.796 1.00 79.94 101 LEU A N 1
ATOM 786 C CA . LEU A 1 101 ? -14.689 -20.248 23.399 1.00 79.94 101 LEU A CA 1
ATOM 787 C C . LEU A 1 101 ? -15.880 -19.784 22.548 1.00 79.94 101 LEU A C 1
ATOM 789 O O . LEU A 1 101 ? -17.027 -19.976 22.938 1.00 79.94 101 LEU A O 1
ATOM 793 N N . GLY A 1 102 ? -15.600 -19.148 21.408 1.00 73.62 102 GLY A N 1
ATOM 794 C CA . GLY A 1 102 ? -16.624 -18.576 20.525 1.00 73.62 102 GLY A CA 1
ATOM 795 C C . GLY A 1 102 ? -17.060 -17.144 20.862 1.00 73.62 102 GLY A C 1
ATOM 796 O O . GLY A 1 102 ? -17.812 -16.554 20.093 1.00 73.62 102 GLY A O 1
ATOM 797 N N . HIS A 1 103 ? -16.583 -16.544 21.959 1.00 78.25 103 HIS A N 1
ATOM 798 C CA . HIS A 1 103 ? -16.891 -15.147 22.267 1.00 78.25 103 HIS A CA 1
ATOM 799 C C . HIS A 1 103 ? -16.237 -14.190 21.241 1.00 78.25 103 HIS A C 1
ATOM 801 O O . HIS A 1 103 ? -15.039 -14.329 20.978 1.00 78.25 103 HIS A O 1
ATOM 807 N N . PRO A 1 104 ? -16.954 -13.173 20.712 1.00 72.38 104 PRO A N 1
ATOM 808 C CA . PRO A 1 104 ? -16.491 -12.336 19.590 1.00 72.38 104 PRO A CA 1
ATOM 809 C C . PRO A 1 104 ? -15.243 -11.489 19.885 1.00 72.38 104 PRO A C 1
ATOM 811 O O . PRO A 1 104 ? -14.599 -10.991 18.968 1.00 72.38 104 PRO A O 1
ATOM 814 N N . TYR A 1 105 ? -14.904 -11.324 21.166 1.00 77.31 105 TYR A N 1
ATOM 815 C CA . TYR A 1 105 ? -13.725 -10.580 21.627 1.00 77.31 105 TYR A CA 1
ATOM 816 C C . TYR A 1 105 ? -12.629 -11.465 22.239 1.00 77.31 105 TYR A C 1
ATOM 818 O O . TYR A 1 105 ? -11.670 -10.942 22.812 1.00 77.31 105 TYR A O 1
ATOM 826 N N . ARG A 1 106 ? -12.778 -12.796 22.185 1.00 75.69 106 ARG A N 1
ATOM 827 C CA . ARG A 1 106 ? -11.757 -13.713 22.702 1.00 75.69 106 ARG A CA 1
ATOM 828 C C . ARG A 1 106 ? -10.511 -13.645 21.824 1.00 75.69 106 ARG A C 1
ATOM 830 O O . ARG A 1 106 ? -10.617 -13.752 20.606 1.00 75.69 106 ARG A O 1
ATOM 837 N N . ILE A 1 107 ? -9.338 -13.548 22.450 1.00 80.75 107 ILE A N 1
ATOM 838 C CA . ILE A 1 107 ? -8.061 -13.690 21.739 1.00 80.75 107 ILE A CA 1
ATOM 839 C C . ILE A 1 107 ? -7.512 -15.112 21.865 1.00 80.75 107 ILE A C 1
ATOM 841 O O . ILE A 1 107 ? -7.613 -15.738 22.922 1.00 80.75 107 ILE A O 1
ATOM 845 N N . THR A 1 108 ? -6.909 -15.622 20.793 1.00 76.94 108 THR A N 1
ATOM 846 C CA . THR A 1 108 ? -6.209 -16.916 20.806 1.00 76.94 108 THR A CA 1
ATOM 847 C C . THR A 1 108 ? -4.704 -16.689 20.907 1.00 76.94 108 THR A C 1
ATOM 849 O O . THR A 1 108 ? -4.086 -16.190 19.969 1.00 76.94 108 THR A O 1
ATOM 852 N N . LEU A 1 109 ? -4.111 -17.054 22.046 1.00 74.12 109 LEU A N 1
ATOM 853 C CA . LEU A 1 109 ? -2.669 -16.941 22.288 1.00 74.12 109 LEU A CA 1
ATOM 854 C C . LEU A 1 109 ? -1.888 -18.056 21.564 1.00 74.12 109 LEU A C 1
ATOM 856 O O . LEU A 1 109 ? -2.415 -19.144 21.342 1.00 74.12 109 LEU A O 1
ATOM 860 N N . GLY A 1 110 ? -0.623 -17.790 21.220 1.00 66.12 110 GLY A N 1
ATOM 861 C CA . GLY A 1 110 ? 0.313 -18.796 20.690 1.00 66.12 110 GLY A CA 1
ATOM 862 C C . GLY A 1 110 ? 0.494 -18.816 19.169 1.00 66.12 110 GLY A C 1
ATOM 863 O O . GLY A 1 110 ? 1.226 -19.658 18.657 1.00 66.12 110 GLY A O 1
ATOM 864 N N . LYS A 1 111 ? -0.132 -17.896 18.426 1.00 67.56 111 LYS A N 1
ATOM 865 C CA . LYS A 1 111 ? 0.140 -17.733 16.990 1.00 67.56 111 LYS A CA 1
ATOM 866 C C . LYS A 1 111 ? 1.317 -16.785 16.791 1.00 67.56 111 LYS A C 1
ATOM 868 O O . LYS A 1 111 ? 1.302 -15.668 17.297 1.00 67.56 111 LYS A O 1
ATOM 873 N N . TYR A 1 112 ? 2.322 -17.228 16.042 1.00 74.81 112 TYR A N 1
ATOM 874 C CA . TYR A 1 112 ? 3.450 -16.381 15.663 1.00 74.81 112 TYR A CA 1
ATOM 875 C C . TYR A 1 112 ? 2.991 -15.303 14.679 1.00 74.81 112 TYR A C 1
ATOM 877 O O . TYR A 1 112 ? 2.295 -15.600 13.705 1.00 74.81 112 TYR A O 1
ATOM 885 N N . HIS A 1 113 ? 3.389 -14.052 14.925 1.00 79.56 113 HIS A N 1
ATOM 886 C CA . HIS A 1 113 ? 3.126 -12.960 13.996 1.00 79.56 113 HIS A CA 1
ATOM 887 C C . HIS A 1 113 ? 3.831 -13.255 12.655 1.00 79.56 113 HIS A C 1
ATOM 889 O O . HIS A 1 113 ? 5.042 -13.469 12.645 1.00 79.56 113 HIS A O 1
ATOM 895 N N . PRO A 1 114 ? 3.132 -13.256 11.505 1.00 75.19 114 PRO A N 1
ATOM 896 C CA . PRO A 1 114 ? 3.688 -13.725 10.230 1.00 75.19 114 PRO A CA 1
ATOM 897 C C . PRO A 1 114 ? 4.784 -12.809 9.670 1.00 75.19 114 PRO A C 1
ATOM 899 O O . PRO A 1 114 ? 5.497 -13.185 8.746 1.00 75.19 114 PRO A O 1
ATOM 902 N N . ASN A 1 115 ? 4.914 -11.598 10.213 1.00 68.81 115 ASN A N 1
ATOM 903 C CA . ASN A 1 115 ? 5.937 -10.634 9.834 1.00 68.81 115 ASN A CA 1
ATOM 904 C C . ASN A 1 115 ? 6.780 -10.233 11.054 1.00 68.81 115 ASN A C 1
ATOM 906 O O . ASN A 1 115 ? 6.747 -9.082 11.483 1.00 68.81 115 ASN A O 1
ATOM 910 N N . THR A 1 116 ? 7.481 -11.194 11.663 1.00 60.66 116 THR A N 1
ATOM 911 C CA . THR A 1 116 ? 8.421 -10.918 12.770 1.00 60.66 116 THR A CA 1
ATOM 912 C C . THR A 1 116 ? 9.585 -10.033 12.327 1.00 60.66 116 THR A C 1
ATOM 914 O O . THR A 1 116 ? 10.090 -9.234 13.111 1.00 60.66 116 THR A O 1
ATOM 917 N N . LEU A 1 117 ? 9.986 -10.135 11.056 1.00 57.34 117 LEU A N 1
ATOM 918 C CA . LEU A 1 117 ? 11.171 -9.466 10.520 1.00 57.34 117 LEU A CA 1
ATOM 919 C C . LEU A 1 117 ? 10.944 -8.007 10.093 1.00 57.34 117 LEU A C 1
ATOM 921 O O . LEU A 1 117 ? 11.893 -7.373 9.655 1.00 57.34 117 LEU A O 1
ATOM 925 N N . ARG A 1 118 ? 9.734 -7.439 10.235 1.00 69.81 118 ARG A N 1
ATOM 926 C CA . ARG A 1 118 ? 9.417 -6.027 9.896 1.00 69.81 118 ARG A CA 1
ATOM 927 C C . ARG A 1 118 ? 9.766 -5.631 8.453 1.00 69.81 118 ARG A C 1
ATOM 929 O O . ARG A 1 118 ? 9.814 -4.448 8.132 1.00 69.81 118 ARG A O 1
ATOM 936 N N . ILE A 1 119 ? 9.973 -6.605 7.565 1.00 75.75 119 ILE A N 1
ATOM 937 C CA . ILE A 1 119 ? 10.385 -6.355 6.185 1.00 75.75 119 ILE A CA 1
ATOM 938 C C . ILE A 1 119 ? 9.136 -6.035 5.350 1.00 75.75 119 ILE A C 1
ATOM 940 O O . ILE A 1 119 ? 8.306 -6.930 5.126 1.00 75.75 119 ILE A O 1
ATOM 944 N N . PRO A 1 120 ? 8.970 -4.797 4.848 1.00 80.56 120 PRO A N 1
ATOM 945 C CA . PRO A 1 120 ? 7.857 -4.472 3.964 1.00 80.56 120 PRO A CA 1
ATOM 946 C C . PRO A 1 120 ? 7.969 -5.239 2.639 1.00 80.56 120 PRO A C 1
ATOM 948 O O . PRO A 1 120 ? 9.057 -5.633 2.216 1.00 80.56 120 PRO A O 1
ATOM 951 N N . ALA A 1 121 ? 6.841 -5.481 1.965 1.00 85.38 121 ALA A N 1
ATOM 952 C CA . ALA A 1 121 ? 6.868 -5.901 0.561 1.00 85.38 121 ALA A CA 1
ATOM 953 C C . ALA A 1 121 ? 7.647 -4.885 -0.293 1.00 85.38 121 ALA A C 1
ATOM 955 O O . ALA A 1 121 ? 7.683 -3.695 0.043 1.00 85.38 121 ALA A O 1
ATOM 956 N N . LEU A 1 122 ? 8.201 -5.330 -1.427 1.00 87.06 122 LEU A N 1
ATOM 957 C CA . LEU A 1 122 ? 8.861 -4.446 -2.401 1.00 87.06 122 LEU A CA 1
ATOM 958 C C . LEU A 1 122 ? 10.114 -3.738 -1.855 1.00 87.06 122 LEU A C 1
ATOM 960 O O . LEU A 1 122 ? 10.462 -2.643 -2.315 1.00 87.06 122 LEU A O 1
ATOM 964 N N . GLN A 1 123 ? 10.801 -4.321 -0.864 1.00 84.94 123 GLN A N 1
ATOM 965 C CA . GLN A 1 123 ? 12.046 -3.737 -0.349 1.00 84.94 123 GLN A CA 1
ATOM 966 C C . GLN A 1 123 ? 13.153 -3.703 -1.413 1.00 84.94 123 GLN A C 1
ATOM 968 O O . GLN A 1 123 ? 13.998 -2.812 -1.386 1.00 84.94 123 GLN A O 1
ATOM 973 N N . SER A 1 124 ? 13.130 -4.651 -2.359 1.00 86.88 124 SER A N 1
ATOM 974 C CA . SER A 1 124 ? 14.080 -4.718 -3.473 1.00 86.88 124 SER A CA 1
ATOM 975 C C . SER A 1 124 ? 13.761 -3.714 -4.578 1.00 86.88 124 SER A C 1
ATOM 977 O O . SER A 1 124 ? 14.600 -3.466 -5.433 1.00 86.88 124 SER A O 1
ATOM 979 N N . VAL A 1 125 ? 12.576 -3.104 -4.579 1.00 87.50 125 VAL A N 1
ATOM 980 C CA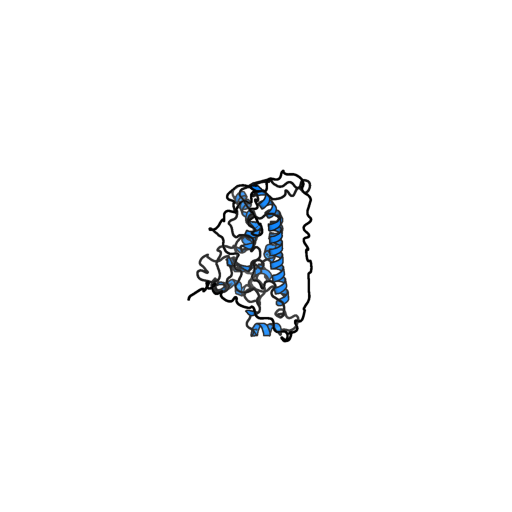 . VAL A 1 125 ? 12.204 -2.094 -5.571 1.00 87.50 125 VAL A CA 1
ATOM 981 C C . VAL A 1 125 ? 12.722 -0.746 -5.092 1.00 87.50 125 VAL A C 1
ATOM 983 O O . VAL A 1 125 ? 12.282 -0.237 -4.050 1.00 87.50 125 VAL A O 1
ATOM 986 N N . ARG A 1 126 ? 13.645 -0.140 -5.849 1.00 82.50 126 ARG A N 1
ATOM 987 C CA . ARG A 1 126 ? 14.181 1.181 -5.499 1.00 82.50 126 ARG A CA 1
ATOM 988 C C . ARG A 1 126 ? 13.064 2.222 -5.453 1.00 82.50 126 ARG A C 1
ATOM 990 O O . ARG A 1 126 ? 12.177 2.243 -6.305 1.00 82.50 126 ARG A O 1
ATOM 997 N N . SER A 1 127 ? 13.158 3.133 -4.490 1.00 70.88 127 SER A N 1
ATOM 998 C CA . SER A 1 127 ? 12.331 4.344 -4.428 1.00 70.88 127 SER A CA 1
ATOM 999 C C . SER A 1 127 ? 12.904 5.446 -5.332 1.00 70.88 127 SER A C 1
ATOM 1001 O O . SER A 1 127 ? 13.138 6.560 -4.875 1.00 70.88 127 SER A O 1
ATOM 1003 N N . LEU A 1 128 ? 13.225 5.110 -6.584 1.00 62.16 128 LEU A N 1
ATOM 1004 C CA . LEU A 1 128 ? 13.583 6.107 -7.595 1.00 62.16 128 LEU A CA 1
ATOM 1005 C C . LEU A 1 128 ? 12.294 6.728 -8.144 1.00 62.16 128 LEU A C 1
ATOM 1007 O O . LEU A 1 128 ? 11.238 6.106 -8.055 1.00 62.16 128 LEU A O 1
ATOM 1011 N N . GLY A 1 129 ? 12.374 7.939 -8.702 1.00 63.38 129 GLY A N 1
ATOM 1012 C CA . GLY A 1 129 ? 11.250 8.513 -9.449 1.00 63.38 129 GLY A CA 1
ATOM 1013 C C . GLY A 1 129 ? 10.772 7.576 -10.570 1.00 63.38 129 GLY A C 1
ATOM 1014 O O . GLY A 1 129 ? 11.464 6.619 -10.917 1.00 63.38 129 GLY A O 1
ATOM 1015 N N . HIS A 1 130 ? 9.602 7.872 -11.145 1.00 63.06 130 HIS A N 1
ATOM 1016 C CA . HIS A 1 130 ? 8.869 7.016 -12.096 1.00 63.06 130 HIS A CA 1
ATOM 1017 C C . HIS A 1 130 ? 9.732 6.336 -13.180 1.00 63.06 130 HIS A C 1
ATOM 1019 O O . HIS A 1 130 ? 9.479 5.183 -13.520 1.00 63.06 130 HIS A O 1
ATOM 1025 N N . HIS A 1 131 ? 10.796 6.999 -13.648 1.00 73.38 131 HIS A N 1
ATOM 1026 C CA . HIS A 1 131 ? 11.735 6.467 -14.635 1.00 73.38 131 HIS A CA 1
ATOM 1027 C C . HIS A 1 131 ? 13.172 6.508 -14.109 1.00 73.38 131 HIS A C 1
ATOM 1029 O O . HIS A 1 131 ? 13.821 7.557 -14.103 1.00 73.38 131 HIS A O 1
ATOM 1035 N N . ALA A 1 132 ? 13.700 5.357 -13.693 1.00 79.25 132 ALA A N 1
ATOM 1036 C CA . ALA A 1 132 ? 15.137 5.229 -13.505 1.00 79.25 132 ALA A CA 1
ATOM 1037 C C . ALA A 1 132 ? 15.812 5.127 -14.870 1.00 79.25 132 ALA A C 1
ATOM 1039 O O . ALA A 1 132 ? 15.436 4.285 -15.687 1.00 79.25 132 ALA A O 1
ATOM 1040 N N . LYS A 1 133 ? 16.833 5.956 -15.085 1.00 86.56 133 LYS A N 1
ATOM 1041 C CA . LYS A 1 133 ? 17.576 6.007 -16.342 1.00 86.56 133 LYS A CA 1
ATOM 1042 C C . LYS A 1 133 ? 19.009 5.539 -16.155 1.00 86.56 133 LYS A C 1
ATOM 1044 O O . LYS A 1 133 ? 19.673 5.896 -15.182 1.00 86.56 133 LYS A O 1
ATOM 1049 N N . ALA A 1 134 ? 19.497 4.760 -17.109 1.00 86.38 134 ALA A N 1
ATOM 1050 C CA . ALA A 1 134 ? 20.916 4.506 -17.271 1.00 86.38 134 ALA A CA 1
ATOM 1051 C C . ALA A 1 134 ? 21.601 5.676 -17.989 1.00 86.38 134 ALA A C 1
ATOM 1053 O O . ALA A 1 134 ? 20.992 6.416 -18.756 1.00 86.38 134 ALA A O 1
ATOM 1054 N N . VAL A 1 135 ? 22.915 5.789 -17.782 1.00 86.81 135 VAL A N 1
ATOM 1055 C CA . VAL A 1 135 ? 23.772 6.786 -18.449 1.00 86.81 135 VAL A CA 1
ATOM 1056 C C . VAL A 1 135 ? 23.847 6.559 -19.965 1.00 86.81 135 VAL A C 1
ATOM 1058 O O . VAL A 1 135 ? 24.121 7.483 -20.724 1.00 86.81 135 VAL A O 1
ATOM 1061 N N . LYS A 1 136 ? 23.646 5.319 -20.415 1.00 90.31 136 LYS A N 1
ATOM 1062 C CA . LYS A 1 136 ? 23.711 4.924 -21.824 1.00 90.31 136 LYS A CA 1
ATOM 1063 C C . LYS A 1 136 ? 22.432 4.211 -22.210 1.00 90.31 136 LYS A C 1
ATOM 1065 O O . LYS A 1 136 ? 21.820 3.567 -21.370 1.00 90.31 136 LYS A O 1
ATOM 1070 N N . GLU A 1 137 ? 22.079 4.283 -23.485 1.00 94.19 137 GLU A N 1
ATOM 1071 C CA . GLU A 1 137 ? 20.966 3.511 -24.025 1.00 94.19 137 GLU A CA 1
ATOM 1072 C C . GLU A 1 137 ? 21.357 2.054 -24.277 1.00 94.19 137 GLU A C 1
ATOM 1074 O O . GLU A 1 137 ? 22.437 1.742 -24.797 1.00 94.19 137 GLU A O 1
ATOM 1079 N N . GLY A 1 138 ? 20.427 1.162 -23.966 1.00 92.19 138 GLY A N 1
ATOM 1080 C CA . GLY A 1 138 ? 20.507 -0.262 -24.247 1.00 92.19 138 GLY A CA 1
ATOM 1081 C C . GLY A 1 138 ? 19.310 -0.741 -25.056 1.00 92.19 138 GLY A C 1
ATOM 1082 O O . GLY A 1 138 ? 18.466 0.045 -25.482 1.00 92.19 138 GLY A O 1
ATOM 1083 N N . SER A 1 139 ? 19.269 -2.044 -25.311 1.00 94.12 139 SER A N 1
ATOM 1084 C CA . SER A 1 139 ? 18.127 -2.698 -25.951 1.00 94.12 139 SER A CA 1
ATOM 1085 C C . SER A 1 139 ? 17.219 -3.285 -24.879 1.00 94.12 139 SER A C 1
ATOM 1087 O O . SER A 1 139 ? 17.703 -3.982 -23.990 1.00 94.12 139 SER A O 1
ATOM 1089 N N . CYS A 1 140 ? 15.915 -3.034 -24.987 1.00 93.88 140 CYS A N 1
ATOM 1090 C CA . CYS A 1 140 ? 14.898 -3.596 -24.106 1.00 93.88 140 CYS A CA 1
ATOM 1091 C C . CYS A 1 140 ? 15.012 -5.127 -24.039 1.00 93.88 140 CYS A C 1
ATOM 1093 O O . CYS A 1 140 ? 15.011 -5.803 -25.076 1.00 93.88 140 CYS A O 1
ATOM 1095 N N . PHE A 1 141 ? 15.107 -5.651 -22.815 1.00 91.00 141 PHE A N 1
ATOM 1096 C CA . PHE A 1 141 ? 15.293 -7.077 -22.543 1.00 91.00 141 PHE A CA 1
ATOM 1097 C C . PHE A 1 141 ? 13.989 -7.883 -22.618 1.00 91.00 141 PHE A C 1
ATOM 1099 O O . PHE A 1 141 ? 14.030 -9.085 -22.862 1.00 91.00 141 PHE A O 1
ATOM 1106 N N . GLU A 1 142 ? 12.838 -7.235 -22.427 1.00 88.56 142 GLU A N 1
ATOM 1107 C CA . GLU A 1 142 ? 11.549 -7.916 -22.291 1.00 88.56 142 GLU A CA 1
ATOM 1108 C C . GLU A 1 142 ? 11.228 -8.797 -23.509 1.00 88.56 142 GLU A C 1
ATOM 1110 O O . GLU A 1 142 ? 11.339 -8.367 -24.665 1.00 88.56 142 GLU A O 1
ATOM 1115 N N . GLU A 1 143 ? 10.801 -10.032 -23.252 1.00 83.38 143 GLU A N 1
ATOM 1116 C CA . GLU A 1 143 ? 10.345 -10.936 -24.301 1.00 83.38 143 GLU A CA 1
ATOM 1117 C C . GLU A 1 143 ? 8.988 -10.475 -24.837 1.00 83.38 143 GLU A C 1
ATOM 1119 O O . GLU A 1 143 ? 8.051 -10.171 -24.091 1.00 83.38 143 GLU A O 1
ATOM 1124 N N . ASN A 1 144 ? 8.849 -10.426 -26.161 1.00 69.69 144 ASN A N 1
ATOM 1125 C CA . ASN A 1 144 ? 7.549 -10.219 -26.761 1.00 69.69 144 ASN A CA 1
ATOM 1126 C C . ASN A 1 144 ? 6.699 -11.460 -26.476 1.00 69.69 144 ASN A C 1
ATOM 1128 O O . ASN A 1 144 ? 7.015 -12.558 -26.927 1.00 69.69 144 ASN A O 1
ATOM 1132 N N . THR A 1 145 ? 5.592 -11.277 -25.759 1.00 59.94 145 THR A N 1
ATOM 1133 C CA . THR A 1 145 ? 4.662 -12.354 -25.374 1.00 59.94 145 THR A CA 1
ATOM 1134 C C . THR A 1 145 ? 3.949 -13.019 -26.557 1.00 59.94 145 THR A C 1
ATOM 1136 O O . THR A 1 145 ? 2.982 -13.748 -26.348 1.00 59.94 145 THR A O 1
ATOM 1139 N N . ASN A 1 146 ? 4.353 -12.755 -27.802 1.00 60.12 146 ASN A N 1
ATOM 1140 C CA . ASN A 1 146 ? 3.916 -13.559 -28.927 1.00 60.12 146 ASN A CA 1
ATOM 1141 C C . ASN A 1 146 ? 4.634 -14.914 -28.819 1.00 60.12 146 ASN A C 1
ATOM 1143 O O . ASN A 1 146 ? 5.741 -15.089 -29.334 1.00 60.12 146 ASN A O 1
ATOM 1147 N N . TRP A 1 147 ? 4.024 -15.843 -28.071 1.00 51.94 147 TRP A N 1
ATOM 1148 C CA . TRP A 1 147 ? 4.587 -17.152 -27.711 1.00 51.94 147 TRP A CA 1
ATOM 1149 C C . TRP A 1 147 ? 5.111 -17.948 -28.913 1.00 51.94 147 TRP A C 1
ATOM 1151 O O . TRP A 1 147 ? 6.006 -18.772 -28.749 1.00 51.94 147 TRP A O 1
ATOM 1161 N N . ALA A 1 148 ? 4.605 -17.660 -30.115 1.00 56.41 148 ALA A N 1
ATOM 1162 C CA . ALA A 1 148 ? 5.043 -18.272 -31.362 1.00 56.41 148 ALA A CA 1
ATOM 1163 C C . ALA A 1 148 ? 6.456 -17.851 -31.815 1.00 56.41 148 ALA A C 1
ATOM 1165 O O . ALA A 1 148 ? 7.112 -18.616 -32.511 1.00 56.41 148 ALA A O 1
ATOM 1166 N N . ALA A 1 149 ? 6.937 -16.659 -31.440 1.00 59.81 149 ALA A N 1
ATOM 1167 C CA . ALA A 1 149 ? 8.175 -16.100 -31.991 1.00 59.81 149 ALA A CA 1
ATOM 1168 C C . ALA A 1 149 ? 9.312 -15.923 -30.970 1.00 59.81 149 ALA A C 1
ATOM 1170 O O . ALA A 1 149 ? 10.455 -15.783 -31.397 1.00 59.81 149 ALA A O 1
ATOM 1171 N N . LYS A 1 150 ? 9.031 -15.908 -29.650 1.00 63.91 150 LYS A N 1
ATOM 1172 C CA . LYS A 1 150 ? 10.018 -15.642 -28.570 1.00 63.91 150 LYS A CA 1
ATOM 1173 C C . LYS A 1 150 ? 11.030 -14.537 -28.927 1.00 63.91 150 LYS A C 1
ATOM 1175 O O . LYS A 1 150 ? 12.222 -14.631 -28.638 1.00 63.91 150 LYS A O 1
ATOM 1180 N N . THR A 1 151 ? 10.579 -13.492 -29.614 1.00 77.19 151 THR A N 1
ATOM 1181 C CA . THR A 1 151 ? 11.455 -12.396 -30.020 1.00 77.19 151 THR A CA 1
ATOM 1182 C C . THR A 1 151 ? 11.545 -11.395 -28.881 1.00 77.19 151 THR A C 1
ATOM 1184 O O . THR A 1 151 ? 10.529 -10.946 -28.360 1.00 77.19 151 THR A O 1
ATOM 1187 N N . SER A 1 152 ? 12.757 -11.028 -28.464 1.00 84.44 152 SER A N 1
ATOM 1188 C CA . SER A 1 152 ? 12.929 -9.915 -27.529 1.00 84.44 152 SER A CA 1
ATOM 1189 C C . SER A 1 152 ? 12.479 -8.600 -28.170 1.00 84.44 152 SER A C 1
ATOM 1191 O O . SER A 1 152 ? 12.600 -8.421 -29.383 1.00 84.44 152 SER A O 1
ATOM 1193 N N . CYS A 1 153 ? 11.948 -7.679 -27.362 1.00 90.56 153 CYS A N 1
ATOM 1194 C CA . CYS A 1 153 ? 11.455 -6.380 -27.822 1.00 90.56 153 CYS A CA 1
ATOM 1195 C C . CYS A 1 153 ? 12.545 -5.578 -28.553 1.00 90.56 153 CYS A C 1
ATOM 1197 O O . CYS A 1 153 ? 12.287 -5.031 -29.622 1.00 90.56 153 CYS A O 1
ATOM 1199 N N . ARG A 1 154 ? 13.766 -5.543 -27.996 1.00 90.81 154 ARG A N 1
ATOM 1200 C CA . ARG A 1 154 ? 14.973 -4.892 -28.550 1.00 90.81 154 ARG A CA 1
ATOM 1201 C C . ARG A 1 154 ? 14.880 -3.390 -28.834 1.00 90.81 154 ARG A C 1
ATOM 1203 O O . ARG A 1 154 ? 15.869 -2.817 -29.291 1.00 90.81 154 ARG A O 1
ATOM 1210 N N . GLU A 1 155 ? 13.760 -2.746 -28.523 1.00 93.75 155 GLU A N 1
ATOM 1211 C CA . GLU A 1 155 ? 13.597 -1.296 -28.614 1.00 93.75 155 GLU A CA 1
ATOM 1212 C C . GLU A 1 155 ? 14.700 -0.576 -27.826 1.00 93.75 155 GLU A C 1
ATOM 1214 O O . GLU A 1 155 ? 15.069 -1.002 -26.727 1.00 93.75 155 GLU A O 1
ATOM 1219 N N . ARG A 1 156 ? 15.261 0.491 -28.401 1.00 96.06 156 ARG A N 1
ATOM 1220 C CA . ARG A 1 156 ? 16.277 1.304 -27.729 1.00 96.06 156 ARG A CA 1
ATOM 1221 C C . ARG A 1 156 ? 15.635 2.092 -26.594 1.00 96.06 156 ARG A C 1
ATOM 1223 O O . ARG A 1 156 ? 14.598 2.712 -26.783 1.00 96.06 156 ARG A O 1
ATOM 1230 N N . THR A 1 157 ? 16.249 2.059 -25.420 1.00 95.56 157 THR A N 1
ATOM 1231 C CA . THR A 1 157 ? 15.741 2.755 -24.236 1.00 95.56 157 THR A CA 1
ATOM 1232 C C . THR A 1 157 ? 16.884 3.124 -23.297 1.00 95.56 157 THR A C 1
ATOM 1234 O O . THR A 1 157 ? 17.900 2.426 -23.231 1.00 95.56 157 THR A O 1
ATOM 1237 N N . SER A 1 158 ? 16.708 4.215 -22.555 1.00 94.75 158 SER A N 1
ATOM 1238 C CA . SER A 1 158 ? 17.535 4.544 -21.387 1.00 94.75 158 SER A CA 1
ATOM 1239 C C . SER A 1 158 ? 16.883 4.111 -20.074 1.00 94.75 158 SER A C 1
ATOM 1241 O O . SER A 1 158 ? 17.564 4.087 -19.052 1.00 94.75 158 SER A O 1
ATOM 1243 N N . ASP A 1 159 ? 15.602 3.737 -20.090 1.00 93.75 159 ASP A N 1
ATOM 1244 C CA . ASP A 1 159 ? 14.867 3.319 -18.902 1.00 93.75 159 ASP A CA 1
ATOM 1245 C C . ASP A 1 159 ? 15.283 1.906 -18.469 1.00 93.75 159 ASP A C 1
ATOM 1247 O O . ASP A 1 159 ? 15.552 1.022 -19.294 1.00 93.75 159 ASP A O 1
ATOM 1251 N N . ILE A 1 160 ? 15.354 1.698 -17.154 1.00 93.81 160 ILE A N 1
ATOM 1252 C CA . ILE A 1 160 ? 15.825 0.446 -16.556 1.00 93.81 160 ILE A CA 1
ATOM 1253 C C . ILE A 1 160 ? 14.838 -0.097 -15.536 1.00 93.81 160 ILE A C 1
ATOM 1255 O O . ILE A 1 160 ? 14.142 0.654 -14.854 1.00 93.81 160 ILE A O 1
ATOM 1259 N N . CYS A 1 161 ? 14.814 -1.418 -15.392 1.00 94.12 161 CYS A N 1
ATOM 1260 C CA . CYS A 1 161 ? 14.103 -2.055 -14.299 1.00 94.12 161 CYS A CA 1
ATOM 1261 C C . CYS A 1 161 ? 14.716 -1.626 -12.957 1.00 94.12 161 CYS A C 1
ATOM 1263 O O . CYS A 1 161 ? 15.926 -1.744 -12.751 1.00 94.12 161 CYS A O 1
ATOM 1265 N N . VAL A 1 162 ? 13.883 -1.133 -12.040 1.00 92.94 162 VAL A N 1
ATOM 1266 C CA . VAL A 1 162 ? 14.332 -0.563 -10.758 1.00 92.94 162 VAL A CA 1
ATOM 1267 C C . VAL A 1 162 ? 14.497 -1.592 -9.641 1.00 92.94 162 VAL A C 1
ATOM 1269 O O . VAL A 1 162 ? 14.758 -1.219 -8.495 1.00 92.94 162 VAL A O 1
ATOM 1272 N N . ASP A 1 163 ? 14.301 -2.872 -9.941 1.00 92.31 163 ASP A N 1
ATOM 1273 C CA . ASP A 1 163 ? 14.486 -3.935 -8.965 1.00 92.31 163 ASP A CA 1
ATOM 1274 C C . ASP A 1 163 ? 15.978 -4.205 -8.698 1.00 92.31 163 ASP A C 1
ATOM 1276 O O . ASP A 1 163 ? 16.799 -4.261 -9.614 1.00 92.31 163 ASP A O 1
ATOM 1280 N N . LEU A 1 164 ? 16.326 -4.360 -7.422 1.00 90.06 164 LEU A N 1
ATOM 1281 C CA . LEU A 1 164 ? 17.690 -4.553 -6.933 1.00 90.06 164 LEU A CA 1
ATOM 1282 C C . LEU A 1 164 ? 18.225 -5.979 -7.111 1.00 90.06 164 LEU A C 1
ATOM 1284 O O . LEU A 1 164 ? 19.417 -6.183 -6.902 1.00 90.06 164 LEU A O 1
ATOM 1288 N N . SER A 1 165 ? 17.390 -6.957 -7.470 1.00 89.38 165 SER A N 1
ATOM 1289 C CA . SER A 1 165 ? 17.833 -8.342 -7.677 1.00 89.38 165 SER A CA 1
ATOM 1290 C C . SER A 1 165 ? 18.584 -8.544 -8.994 1.00 89.38 165 SER A C 1
ATOM 1292 O O . SER A 1 165 ? 19.263 -9.557 -9.170 1.00 89.38 165 SER A O 1
ATOM 1294 N N . HIS A 1 166 ? 18.511 -7.582 -9.917 1.00 86.50 166 HIS A N 1
ATOM 1295 C CA . HIS A 1 166 ? 19.334 -7.622 -11.112 1.00 86.50 166 HIS A CA 1
ATOM 1296 C C . HIS A 1 166 ? 20.820 -7.489 -10.747 1.00 86.50 166 HIS A C 1
ATOM 1298 O O . HIS A 1 166 ? 21.237 -6.517 -10.120 1.00 86.50 166 HIS A O 1
ATOM 1304 N N . GLY A 1 167 ? 21.642 -8.439 -11.205 1.00 83.69 167 GLY A N 1
ATOM 1305 C CA . GLY A 1 167 ? 23.104 -8.352 -11.086 1.00 83.69 167 GLY A CA 1
ATOM 1306 C C . GLY A 1 167 ? 23.737 -7.303 -12.012 1.00 83.69 167 GLY A C 1
ATOM 1307 O O . GLY A 1 167 ? 24.895 -6.933 -11.828 1.00 83.69 167 GLY A O 1
ATOM 1308 N N . GLU A 1 168 ? 22.984 -6.816 -13.001 1.00 86.44 168 GLU A N 1
ATOM 1309 C CA . GLU A 1 168 ? 23.413 -5.811 -13.971 1.00 86.44 168 GLU A CA 1
ATOM 1310 C C . GLU A 1 168 ? 22.262 -4.902 -14.426 1.00 86.44 168 GLU A C 1
ATOM 1312 O O . GLU A 1 168 ? 21.090 -5.148 -14.142 1.00 86.44 168 GLU A O 1
ATOM 1317 N N . VAL A 1 169 ? 22.589 -3.827 -15.144 1.00 88.56 169 VAL A N 1
ATOM 1318 C CA . VAL A 1 169 ? 21.588 -2.891 -15.668 1.00 88.56 169 VAL A CA 1
ATOM 1319 C C . VAL A 1 169 ? 20.677 -3.602 -16.671 1.00 88.56 169 VAL A C 1
ATOM 1321 O O . VAL A 1 169 ? 21.123 -4.005 -17.742 1.00 88.56 169 VAL A O 1
ATOM 1324 N N . THR A 1 170 ? 19.388 -3.708 -16.341 1.00 92.94 170 THR A N 1
ATOM 1325 C CA . THR A 1 170 ? 18.380 -4.330 -17.209 1.00 92.94 170 THR A CA 1
ATOM 1326 C C . THR A 1 170 ? 17.500 -3.262 -17.842 1.00 92.94 170 THR A C 1
ATOM 1328 O O . THR A 1 170 ? 16.706 -2.619 -17.158 1.00 92.94 170 THR A O 1
ATOM 1331 N N . TYR A 1 171 ? 17.645 -3.077 -19.152 1.00 94.81 171 TYR A N 1
ATOM 1332 C CA . TYR A 1 171 ? 16.907 -2.084 -19.930 1.00 94.81 171 TYR A CA 1
ATOM 1333 C C . TYR A 1 171 ? 15.467 -2.525 -20.198 1.00 94.81 171 TYR A C 1
ATOM 1335 O O . TYR A 1 171 ? 15.225 -3.664 -20.608 1.00 94.81 171 TYR A O 1
ATOM 1343 N N . LEU A 1 172 ? 14.520 -1.605 -20.027 1.00 94.94 172 LEU A N 1
ATOM 1344 C CA . LEU A 1 172 ? 13.095 -1.835 -20.254 1.00 94.94 172 LEU A CA 1
ATOM 1345 C C . LEU A 1 172 ? 12.482 -0.614 -20.942 1.00 94.94 172 LEU A C 1
ATOM 1347 O O . LEU A 1 172 ? 12.568 0.487 -20.416 1.00 94.94 172 LEU A O 1
ATOM 1351 N N . CYS A 1 173 ? 11.887 -0.777 -22.124 1.00 94.75 173 CYS A N 1
ATOM 1352 C CA . CYS A 1 173 ? 11.211 0.337 -22.794 1.00 94.75 173 CYS A CA 1
ATOM 1353 C C . CYS A 1 173 ? 9.838 0.611 -22.162 1.00 94.75 173 CYS A C 1
ATOM 1355 O O . CYS A 1 173 ? 9.216 -0.288 -21.583 1.00 94.75 173 CYS A O 1
ATOM 1357 N N . ASN A 1 174 ? 9.336 1.839 -22.328 1.00 93.19 174 ASN A N 1
ATOM 1358 C CA . ASN A 1 174 ? 8.046 2.258 -21.769 1.00 93.19 174 ASN A CA 1
ATOM 1359 C C . ASN A 1 174 ? 6.885 1.384 -22.256 1.00 93.19 174 ASN A C 1
ATOM 1361 O O . ASN A 1 174 ? 6.047 0.983 -21.457 1.00 93.19 174 ASN A O 1
ATOM 1365 N N . ARG A 1 175 ? 6.899 0.950 -23.524 1.00 93.50 175 ARG A N 1
ATOM 1366 C CA . ARG A 1 175 ? 5.878 0.040 -24.064 1.00 93.50 175 ARG A CA 1
ATOM 1367 C C . ARG A 1 175 ? 5.797 -1.286 -23.298 1.00 93.50 175 ARG A C 1
ATOM 1369 O O . ARG A 1 175 ? 4.704 -1.777 -23.017 1.00 93.50 175 ARG A O 1
ATOM 1376 N N . CYS A 1 176 ? 6.942 -1.886 -22.974 1.00 93.88 176 CYS A N 1
ATOM 1377 C CA . CYS A 1 176 ? 6.999 -3.135 -22.214 1.00 93.88 176 CYS A CA 1
ATOM 1378 C C . CYS A 1 176 ? 6.627 -2.925 -20.742 1.00 93.88 176 CYS A C 1
ATOM 1380 O O . CYS A 1 176 ? 5.877 -3.731 -20.191 1.00 93.88 176 CYS A O 1
ATOM 1382 N N . HIS A 1 177 ? 7.076 -1.822 -20.136 1.00 92.94 177 HIS A N 1
ATOM 1383 C CA . HIS A 1 177 ? 6.651 -1.405 -18.799 1.00 92.94 177 HIS A CA 1
ATOM 1384 C C . HIS A 1 177 ? 5.124 -1.240 -18.708 1.00 92.94 177 HIS A C 1
ATOM 1386 O O . HIS A 1 177 ? 4.498 -1.824 -17.823 1.00 92.94 177 HIS A O 1
ATOM 1392 N N . ASP A 1 178 ? 4.514 -0.519 -19.650 1.00 92.12 178 ASP A N 1
ATOM 1393 C CA . ASP A 1 178 ? 3.073 -0.271 -19.691 1.00 92.12 178 ASP A CA 1
ATOM 1394 C C . ASP A 1 178 ? 2.275 -1.555 -19.881 1.00 92.12 178 ASP A C 1
ATOM 1396 O O . ASP A 1 178 ? 1.265 -1.772 -19.210 1.00 92.12 178 ASP A O 1
ATOM 1400 N N . LYS A 1 179 ? 2.747 -2.450 -20.752 1.00 91.31 179 LYS A N 1
ATOM 1401 C CA . LYS A 1 179 ? 2.123 -3.760 -20.939 1.00 91.31 179 LYS A CA 1
ATOM 1402 C C . LYS A 1 179 ? 2.166 -4.588 -19.653 1.00 91.31 179 LYS A C 1
ATOM 1404 O O . LYS A 1 179 ? 1.138 -5.129 -19.247 1.00 91.31 179 LYS A O 1
ATOM 1409 N N . ALA A 1 180 ? 3.319 -4.652 -18.984 1.00 91.38 180 ALA A N 1
ATOM 1410 C CA . ALA A 1 180 ? 3.454 -5.328 -17.694 1.00 91.38 180 ALA A CA 1
ATOM 1411 C C . ALA A 1 180 ? 2.519 -4.711 -16.640 1.00 91.38 180 ALA A C 1
ATOM 1413 O O . ALA A 1 180 ? 1.839 -5.428 -15.898 1.00 91.38 180 ALA A O 1
ATOM 1414 N N . ARG A 1 181 ? 2.446 -3.375 -16.607 1.00 92.06 181 ARG A N 1
ATOM 1415 C CA . ARG A 1 181 ? 1.561 -2.604 -15.732 1.00 92.06 181 ARG A CA 1
ATOM 1416 C C . ARG A 1 181 ? 0.094 -2.944 -15.963 1.00 92.06 181 ARG A C 1
ATOM 1418 O O . ARG A 1 181 ? -0.604 -3.217 -14.996 1.00 92.06 181 ARG A O 1
ATOM 1425 N N . GLN A 1 182 ? -0.369 -3.002 -17.208 1.00 89.81 182 GLN A N 1
ATOM 1426 C CA . GLN A 1 182 ? -1.762 -3.327 -17.532 1.00 89.81 182 GLN A CA 1
ATOM 1427 C C . GLN A 1 182 ? -2.155 -4.746 -17.105 1.00 89.81 182 GLN A C 1
ATOM 1429 O O . GLN A 1 182 ? -3.238 -4.939 -16.547 1.00 89.81 182 GLN A O 1
ATOM 1434 N N . VAL A 1 183 ? -1.276 -5.731 -17.329 1.00 87.06 183 VAL A N 1
ATOM 1435 C CA . VAL A 1 183 ? -1.525 -7.136 -16.960 1.00 87.06 183 VAL A CA 1
ATOM 1436 C C . VAL A 1 183 ? -1.736 -7.274 -15.453 1.00 87.06 183 VAL A C 1
ATOM 1438 O O . VAL A 1 183 ? -2.691 -7.909 -15.011 1.00 87.06 183 VAL A O 1
ATOM 1441 N N . VAL A 1 184 ? -0.867 -6.650 -14.658 1.00 90.38 184 VAL A N 1
ATOM 1442 C CA . VAL A 1 184 ? -0.912 -6.755 -13.193 1.00 90.38 184 VAL A CA 1
ATOM 1443 C C . VAL A 1 184 ? -1.913 -5.772 -12.579 1.00 90.38 184 VAL A C 1
ATOM 1445 O O . VAL A 1 184 ? -2.523 -6.071 -11.555 1.00 90.38 184 VAL A O 1
ATOM 1448 N N . GLY A 1 185 ? -2.153 -4.627 -13.216 1.00 88.38 185 GLY A N 1
ATOM 1449 C CA . GLY A 1 185 ? -2.960 -3.543 -12.662 1.00 88.38 185 GLY A CA 1
ATOM 1450 C C . GLY A 1 185 ? -4.401 -3.929 -12.381 1.00 88.38 185 GLY A C 1
ATOM 1451 O O . GLY A 1 185 ? -4.893 -3.647 -11.294 1.00 88.38 185 GLY A O 1
ATOM 1452 N N . ARG A 1 186 ? -5.047 -4.676 -13.283 1.00 85.62 186 ARG A N 1
ATOM 1453 C CA . ARG A 1 186 ? -6.407 -5.193 -13.037 1.00 85.62 186 ARG A CA 1
ATOM 1454 C C . ARG A 1 186 ? -6.464 -6.078 -11.792 1.00 85.62 186 ARG A C 1
ATOM 1456 O O . ARG A 1 186 ? -7.387 -5.964 -10.988 1.00 85.62 186 ARG A O 1
ATOM 1463 N N . ALA A 1 187 ? -5.454 -6.927 -11.609 1.00 89.69 187 ALA A N 1
ATOM 1464 C CA . ALA A 1 187 ? -5.363 -7.793 -10.443 1.00 89.69 187 ALA A CA 1
ATOM 1465 C C . ALA A 1 187 ? -5.126 -6.979 -9.160 1.00 89.69 187 ALA A C 1
ATOM 1467 O O . ALA A 1 187 ? -5.748 -7.264 -8.139 1.00 89.69 187 ALA A O 1
ATOM 1468 N N . VAL A 1 188 ? -4.301 -5.928 -9.211 1.00 89.31 188 VAL A N 1
ATOM 1469 C CA . VAL A 1 188 ? -4.055 -5.039 -8.062 1.00 89.31 188 VAL A CA 1
ATOM 1470 C C . VAL A 1 188 ? -5.322 -4.286 -7.665 1.00 89.31 188 VAL A C 1
ATOM 1472 O O . VAL A 1 188 ? -5.660 -4.294 -6.484 1.00 89.31 188 VAL A O 1
ATOM 1475 N N . ILE A 1 189 ? -6.049 -3.703 -8.628 1.00 87.94 189 ILE A N 1
ATOM 1476 C CA . ILE A 1 189 ? -7.324 -3.003 -8.382 1.00 87.94 189 ILE A CA 1
ATOM 1477 C C . ILE A 1 189 ? -8.285 -3.932 -7.631 1.00 87.94 189 ILE A C 1
ATOM 1479 O O . ILE A 1 189 ? -8.830 -3.554 -6.596 1.00 87.94 189 ILE A O 1
ATOM 1483 N N . SER A 1 190 ? -8.416 -5.184 -8.086 1.00 89.38 190 SER A N 1
ATOM 1484 C CA . SER A 1 190 ? -9.332 -6.158 -7.476 1.00 89.38 190 SER A CA 1
ATOM 1485 C C . SER A 1 190 ? -9.010 -6.503 -6.016 1.00 89.38 190 SER A C 1
ATOM 1487 O O . SER A 1 190 ? -9.906 -6.886 -5.267 1.00 89.38 190 SER A O 1
ATOM 1489 N N . ILE A 1 191 ? -7.750 -6.350 -5.588 1.00 91.06 191 ILE A N 1
ATOM 1490 C CA . ILE A 1 191 ? -7.319 -6.672 -4.223 1.00 91.06 191 ILE A CA 1
ATOM 1491 C C . ILE A 1 191 ? -7.005 -5.437 -3.377 1.00 91.06 191 ILE A C 1
ATOM 1493 O O . ILE A 1 191 ? -6.729 -5.604 -2.191 1.00 91.06 191 ILE A O 1
ATOM 1497 N N . ALA A 1 192 ? -7.044 -4.220 -3.927 1.00 90.44 192 ALA A N 1
ATOM 1498 C CA . ALA A 1 192 ? -6.536 -3.009 -3.276 1.00 90.44 192 ALA A CA 1
ATOM 1499 C C . ALA A 1 192 ? -7.147 -2.778 -1.884 1.00 90.44 192 ALA A C 1
ATOM 1501 O O . ALA A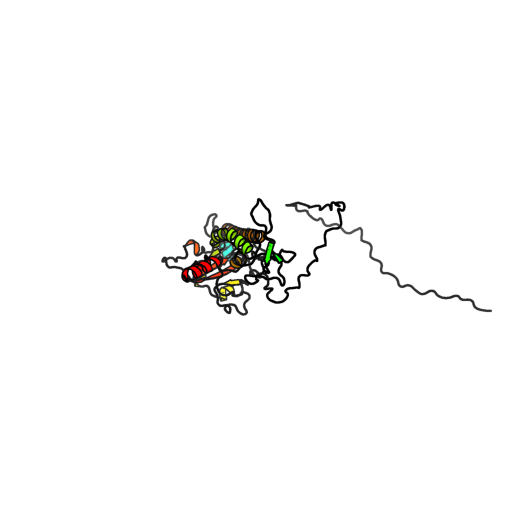 1 192 ? -6.413 -2.600 -0.911 1.00 90.44 192 ALA A O 1
ATOM 1502 N N . LYS A 1 193 ? -8.475 -2.896 -1.757 1.00 90.75 193 LYS A N 1
ATOM 1503 C CA . LYS A 1 193 ? -9.181 -2.806 -0.465 1.00 90.75 193 LYS A CA 1
ATOM 1504 C C . LYS A 1 193 ? -8.747 -3.901 0.508 1.00 90.75 193 LYS A C 1
ATOM 1506 O O . LYS A 1 193 ? -8.543 -3.644 1.689 1.00 90.75 193 LYS A O 1
ATOM 1511 N N . SER A 1 194 ? -8.503 -5.112 0.006 1.00 91.94 194 SER A N 1
ATOM 1512 C CA . SER A 1 194 ? -7.996 -6.214 0.826 1.00 91.94 194 SER A CA 1
ATOM 1513 C C . SER A 1 194 ? -6.557 -5.985 1.314 1.00 91.94 194 SER A C 1
ATOM 1515 O O . SER A 1 194 ? -6.122 -6.629 2.261 1.00 91.94 194 SER A O 1
ATOM 1517 N N . LEU A 1 195 ? -5.797 -5.046 0.754 1.00 94.75 195 LEU A N 1
ATOM 1518 C CA . LEU A 1 195 ? -4.475 -4.711 1.288 1.00 94.75 195 LEU A CA 1
ATOM 1519 C C . LEU A 1 195 ? -4.552 -3.834 2.545 1.00 94.75 195 LEU A C 1
ATOM 1521 O O . LEU A 1 195 ? -3.513 -3.549 3.136 1.00 94.75 195 LEU A O 1
ATOM 1525 N N . ARG A 1 196 ? -5.747 -3.395 2.957 1.00 95.62 196 ARG A N 1
ATOM 1526 C CA . ARG A 1 196 ? -5.955 -2.403 4.014 1.00 95.62 196 ARG A CA 1
ATOM 1527 C C . ARG A 1 196 ? -6.564 -3.044 5.258 1.00 95.62 196 ARG A C 1
ATOM 1529 O O . ARG A 1 196 ? -7.429 -3.913 5.158 1.00 95.62 196 ARG A O 1
ATOM 1536 N N . ALA A 1 197 ? -6.110 -2.599 6.422 1.00 96.56 197 ALA A N 1
ATOM 1537 C CA . ALA A 1 197 ? -6.792 -2.795 7.692 1.00 96.56 197 ALA A CA 1
ATOM 1538 C C . ALA A 1 197 ? -7.218 -1.421 8.217 1.00 96.56 197 ALA A C 1
ATOM 1540 O O . ALA A 1 197 ? -6.369 -0.584 8.529 1.00 96.56 197 ALA A O 1
ATOM 1541 N N . TYR A 1 198 ? -8.523 -1.171 8.251 1.00 96.88 198 TYR A N 1
ATOM 1542 C CA . TYR A 1 198 ? -9.073 0.138 8.580 1.00 96.88 198 TYR A CA 1
ATOM 1543 C C . TYR A 1 198 ? -9.119 0.377 10.089 1.00 96.88 198 TYR A C 1
ATOM 1545 O O . TYR A 1 198 ? -9.444 -0.516 10.870 1.00 96.88 198 TYR A O 1
ATOM 1553 N N . ALA A 1 199 ? -8.818 1.606 10.505 1.00 95.81 199 ALA A N 1
ATOM 1554 C CA . ALA A 1 199 ? -9.102 2.069 11.854 1.00 95.81 199 ALA A CA 1
ATOM 1555 C C . ALA A 1 199 ? -10.620 2.078 12.095 1.00 95.81 199 ALA A C 1
ATOM 1557 O O . ALA A 1 199 ? -11.403 2.293 11.169 1.00 95.81 199 ALA A O 1
ATOM 1558 N N . CYS A 1 200 ? -11.050 1.850 13.335 1.00 94.50 200 CYS A N 1
ATOM 1559 C CA . CYS A 1 200 ? -12.449 2.055 13.709 1.00 94.50 200 CYS A CA 1
ATOM 1560 C C . CYS A 1 200 ? -12.775 3.554 13.766 1.00 94.50 200 CYS A C 1
ATOM 1562 O O . CYS A 1 200 ? -11.867 4.376 13.901 1.00 94.50 200 CYS A O 1
ATOM 1564 N N . TYR A 1 201 ? -14.066 3.898 13.741 1.00 92.31 201 TYR A N 1
ATOM 1565 C CA . TYR A 1 201 ? -14.554 5.281 13.829 1.00 92.31 201 TYR A CA 1
ATOM 1566 C C . TYR A 1 201 ? -13.875 6.090 14.941 1.00 92.31 201 TYR A C 1
ATOM 1568 O O . TYR A 1 201 ? -13.271 7.126 14.682 1.00 92.31 201 TYR A O 1
ATOM 1576 N N . ILE A 1 202 ? -13.906 5.562 16.170 1.00 92.25 202 ILE A N 1
ATOM 1577 C CA . ILE A 1 202 ? -13.387 6.225 17.374 1.00 92.25 202 ILE A CA 1
ATOM 1578 C C . ILE A 1 202 ? -11.895 6.549 17.219 1.00 92.25 202 ILE A C 1
ATOM 1580 O O . ILE A 1 202 ? -11.461 7.665 17.502 1.00 92.25 202 ILE A O 1
ATOM 1584 N N . CYS A 1 203 ? -11.104 5.585 16.741 1.00 93.81 203 CYS A N 1
ATOM 1585 C CA . CYS A 1 203 ? -9.673 5.790 16.524 1.00 93.81 203 CYS A CA 1
ATOM 1586 C C . CYS A 1 203 ? -9.405 6.730 15.347 1.00 93.81 203 CYS A C 1
ATOM 1588 O O . CYS A 1 203 ? -8.469 7.513 15.418 1.00 93.81 203 CYS A O 1
ATOM 1590 N N . ALA A 1 204 ? -10.207 6.670 14.282 1.00 92.62 204 ALA A N 1
ATOM 1591 C CA . ALA A 1 204 ? -10.031 7.516 13.109 1.00 92.62 204 ALA A CA 1
ATOM 1592 C C . ALA A 1 204 ? -10.297 8.997 13.422 1.00 92.62 204 ALA A C 1
ATOM 1594 O O . ALA A 1 204 ? -9.500 9.843 13.032 1.00 92.62 204 ALA A O 1
ATOM 1595 N N . ILE A 1 205 ? -11.359 9.333 14.163 1.00 90.12 205 ILE A N 1
ATOM 1596 C CA . ILE A 1 205 ? -11.689 10.740 14.463 1.00 90.12 205 ILE A CA 1
ATOM 1597 C C . ILE A 1 205 ? -10.725 11.382 15.469 1.00 90.12 205 ILE A C 1
ATOM 1599 O O . ILE A 1 205 ? -10.483 12.582 15.405 1.00 90.12 205 ILE A O 1
ATOM 1603 N N . THR A 1 206 ? -10.139 10.580 16.360 1.00 90.56 206 THR A N 1
ATOM 1604 C CA . THR A 1 206 ? -9.153 11.025 17.363 1.00 90.56 206 THR A CA 1
ATOM 1605 C C . THR A 1 206 ? -7.715 10.977 16.849 1.00 90.56 206 THR A C 1
ATOM 1607 O O . THR A 1 206 ? -6.770 11.159 17.615 1.00 90.56 206 THR A O 1
ATOM 1610 N N . LEU A 1 207 ? -7.537 10.688 15.560 1.00 90.44 207 LEU A N 1
ATOM 1611 C CA . LEU A 1 207 ? -6.232 10.519 14.951 1.00 90.44 207 LEU A CA 1
ATOM 1612 C C . LEU A 1 207 ? -5.590 11.869 14.618 1.00 90.44 207 LEU A C 1
ATOM 1614 O O . LEU A 1 207 ? -6.099 12.623 13.778 1.00 90.44 207 LEU A O 1
ATOM 1618 N N . ASP A 1 208 ? -4.431 12.108 15.216 1.00 91.69 208 ASP A N 1
ATOM 1619 C CA . ASP A 1 208 ? -3.520 13.213 14.935 1.00 91.69 208 ASP A CA 1
ATOM 1620 C C . ASP A 1 208 ? -2.116 12.682 14.585 1.00 91.69 208 ASP A C 1
ATOM 1622 O O . ASP A 1 208 ? -1.883 11.471 14.525 1.00 91.69 208 ASP A O 1
ATOM 1626 N N . ALA A 1 209 ? -1.182 13.590 14.300 1.00 91.69 209 ALA A N 1
ATOM 1627 C CA . ALA A 1 209 ? 0.198 13.223 13.999 1.00 91.69 209 ALA A CA 1
ATOM 1628 C C . ALA A 1 209 ? 0.913 12.5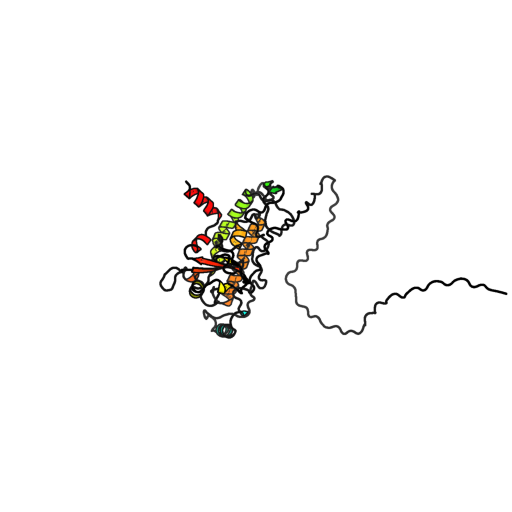96 15.213 1.00 91.69 209 ALA A C 1
ATOM 1630 O O . ALA A 1 209 ? 1.677 11.641 15.051 1.00 91.69 209 ALA A O 1
ATOM 1631 N N . ASP A 1 210 ? 0.626 13.057 16.432 1.00 91.88 210 ASP A N 1
ATOM 1632 C CA . ASP A 1 210 ? 1.284 12.587 17.656 1.00 91.88 210 ASP A CA 1
ATOM 1633 C C . ASP A 1 210 ? 1.030 11.101 17.926 1.00 91.88 210 ASP A C 1
ATOM 1635 O O . ASP A 1 210 ? 1.922 10.397 18.410 1.00 91.88 210 ASP A O 1
ATOM 1639 N N . ARG A 1 211 ? -0.128 10.573 17.507 1.00 89.94 211 ARG A N 1
ATOM 1640 C CA . ARG A 1 211 ? -0.413 9.126 17.525 1.00 89.94 211 ARG A CA 1
ATOM 1641 C C . ARG A 1 211 ? 0.612 8.288 16.767 1.00 89.94 211 ARG A C 1
ATOM 1643 O O . ARG A 1 211 ? 0.793 7.116 17.096 1.00 89.94 211 ARG A O 1
ATOM 1650 N N . PHE A 1 212 ? 1.290 8.863 15.779 1.00 89.81 212 PHE A N 1
ATOM 1651 C CA . PHE A 1 212 ? 2.316 8.172 15.010 1.00 89.81 212 PHE A CA 1
ATOM 1652 C C . PHE A 1 212 ? 3.728 8.451 15.499 1.00 89.81 212 PHE A C 1
ATOM 1654 O O . PHE A 1 212 ? 4.602 7.646 15.193 1.00 89.81 212 PHE A O 1
ATOM 1661 N N . ALA A 1 213 ? 3.983 9.524 16.248 1.00 88.88 213 ALA A N 1
ATOM 1662 C CA . ALA A 1 213 ? 5.328 10.045 16.508 1.00 88.88 213 ALA A CA 1
ATOM 1663 C C . ALA A 1 213 ? 6.378 8.962 16.832 1.00 88.88 213 ALA A C 1
ATOM 1665 O O . ALA A 1 213 ? 7.422 8.901 16.187 1.00 88.88 213 ALA A O 1
ATOM 1666 N N . ASN A 1 214 ? 6.067 8.037 17.745 1.00 84.56 214 ASN A N 1
ATOM 1667 C CA . ASN A 1 214 ? 7.039 7.081 18.298 1.00 84.56 214 ASN A CA 1
ATOM 1668 C C . ASN A 1 214 ? 7.021 5.679 17.658 1.00 84.56 214 ASN A C 1
ATOM 1670 O O . ASN A 1 214 ? 7.649 4.754 18.165 1.00 84.56 214 ASN A O 1
ATOM 1674 N N . SER A 1 215 ? 6.296 5.501 16.555 1.00 82.06 215 SER A N 1
ATOM 1675 C CA . SER A 1 215 ? 6.017 4.175 15.976 1.00 82.06 215 SER A CA 1
ATOM 1676 C C . SER A 1 215 ? 6.895 3.789 14.773 1.00 82.06 215 SER A C 1
ATOM 1678 O O . SER A 1 215 ? 6.801 2.669 14.269 1.00 82.06 215 SER A O 1
ATOM 1680 N N . GLN A 1 216 ? 7.767 4.701 14.323 1.00 87.81 216 GLN A N 1
ATOM 1681 C CA . GLN A 1 216 ? 8.644 4.535 13.152 1.00 87.81 216 GLN A CA 1
ATOM 1682 C C . GLN A 1 216 ? 7.894 4.131 11.871 1.00 87.81 216 GLN A C 1
ATOM 1684 O O . GLN A 1 216 ? 8.429 3.454 10.994 1.00 87.81 216 GLN A O 1
ATOM 1689 N N . PHE A 1 217 ? 6.635 4.545 11.739 1.00 88.00 217 PHE A N 1
ATOM 1690 C CA . PHE A 1 217 ? 5.862 4.318 10.527 1.00 88.00 217 PHE A CA 1
ATOM 1691 C C . PHE A 1 217 ? 6.140 5.401 9.484 1.00 88.00 217 PHE A C 1
ATOM 1693 O O . PHE A 1 217 ? 6.386 6.565 9.798 1.00 88.00 217 PHE A O 1
ATOM 1700 N N . ASN A 1 218 ? 6.011 5.024 8.213 1.00 91.50 218 ASN A N 1
ATOM 1701 C CA . ASN A 1 218 ? 5.742 5.999 7.166 1.00 91.50 218 ASN A CA 1
ATOM 1702 C C . ASN A 1 218 ? 4.238 6.290 7.152 1.00 91.50 218 ASN A C 1
ATOM 1704 O O . ASN A 1 218 ? 3.436 5.349 7.098 1.00 91.50 218 ASN A O 1
ATOM 1708 N N . VAL A 1 219 ? 3.874 7.570 7.186 1.00 93.88 219 VAL A N 1
ATOM 1709 C CA . VAL A 1 219 ? 2.482 8.027 7.236 1.00 93.88 219 VAL A CA 1
ATOM 1710 C C . VAL A 1 219 ? 2.190 8.917 6.034 1.00 93.88 219 VAL A C 1
ATOM 1712 O O . VAL A 1 219 ? 2.908 9.878 5.777 1.00 93.88 219 VAL A O 1
ATOM 1715 N N . TRP A 1 220 ? 1.139 8.594 5.292 1.00 94.75 220 TRP A N 1
ATOM 1716 C CA . TRP A 1 220 ? 0.621 9.377 4.174 1.00 94.75 220 TRP A CA 1
ATOM 1717 C C . TRP A 1 220 ? -0.679 10.072 4.584 1.00 94.75 220 TRP A C 1
ATOM 1719 O O . TRP A 1 220 ? -1.434 9.541 5.397 1.00 94.75 220 TRP A O 1
ATOM 1729 N N . GLY A 1 221 ? -0.947 11.241 4.009 1.00 93.94 221 GLY A N 1
ATOM 1730 C CA . GLY A 1 221 ? -2.104 12.083 4.316 1.00 93.94 221 GLY A CA 1
ATOM 1731 C C . GLY A 1 221 ? -1.906 13.117 5.414 1.00 93.94 221 GLY A C 1
ATOM 1732 O O . GLY A 1 221 ? -2.868 13.771 5.801 1.00 93.94 221 GLY A O 1
ATOM 1733 N N . LEU A 1 222 ? -0.680 13.274 5.909 1.00 94.06 222 LEU A N 1
ATOM 1734 C CA . LEU A 1 222 ? -0.312 14.345 6.831 1.00 94.06 222 LEU A CA 1
ATOM 1735 C C . LEU A 1 222 ? 0.545 15.398 6.103 1.00 94.06 222 LEU A C 1
ATOM 1737 O O . LEU A 1 222 ? 1.205 15.059 5.112 1.00 94.06 222 LEU A O 1
ATOM 1741 N N . PRO A 1 223 ? 0.583 16.653 6.590 1.00 94.81 223 PRO A N 1
ATOM 1742 C CA . PRO A 1 223 ? 1.587 17.634 6.171 1.00 94.81 223 PRO A CA 1
ATOM 1743 C C . PRO A 1 223 ? 3.007 17.065 6.290 1.00 94.81 223 PRO A C 1
ATOM 1745 O O . PRO A 1 223 ? 3.269 16.241 7.169 1.00 94.81 223 PRO A O 1
ATOM 1748 N N . LEU A 1 224 ? 3.921 17.45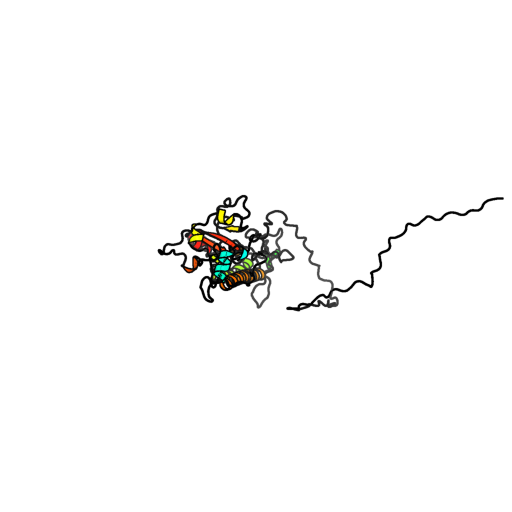2 5.394 1.00 93.44 224 LEU A N 1
ATOM 1749 C CA . LEU A 1 224 ? 5.275 16.874 5.333 1.00 93.44 224 LEU A CA 1
ATOM 1750 C C . LEU A 1 224 ? 6.081 17.094 6.623 1.00 93.44 224 LEU A C 1
ATOM 1752 O O . LEU A 1 224 ? 6.856 16.224 6.999 1.00 93.44 224 LEU A O 1
ATOM 1756 N N . ASP A 1 225 ? 5.839 18.208 7.304 1.00 94.94 225 ASP A N 1
ATOM 1757 C CA . ASP A 1 225 ? 6.468 18.644 8.553 1.00 94.94 225 ASP A CA 1
ATOM 1758 C C . ASP A 1 225 ? 5.766 18.117 9.819 1.00 94.94 225 ASP A C 1
ATOM 1760 O O . ASP A 1 225 ? 6.277 18.261 10.928 1.00 94.94 225 ASP A O 1
ATOM 1764 N N . ALA A 1 226 ? 4.613 17.446 9.684 1.00 94.56 226 ALA A N 1
ATOM 1765 C CA . ALA A 1 226 ? 3.788 17.011 10.819 1.00 94.56 226 ALA A CA 1
ATOM 1766 C C . ALA A 1 226 ? 4.490 16.034 11.783 1.00 94.56 226 ALA A C 1
ATOM 1768 O O . ALA A 1 226 ? 4.013 15.810 12.893 1.00 94.56 226 ALA A O 1
ATOM 1769 N N . LEU A 1 227 ? 5.588 15.412 11.350 1.00 93.00 227 LEU A N 1
ATOM 1770 C CA . LEU A 1 227 ? 6.372 14.449 12.123 1.00 93.00 227 LEU A CA 1
ATOM 1771 C C . LEU A 1 227 ? 7.866 14.820 12.165 1.00 93.00 227 LEU A C 1
ATOM 1773 O O . LEU A 1 227 ? 8.707 13.955 12.412 1.00 93.00 227 LEU A O 1
ATOM 1777 N N . ASP A 1 228 ? 8.215 16.088 11.939 1.00 93.25 228 ASP A N 1
ATOM 1778 C CA . ASP A 1 228 ? 9.610 16.531 11.976 1.00 93.25 228 ASP A CA 1
ATOM 1779 C C . ASP A 1 228 ? 10.245 16.299 13.354 1.00 93.25 228 ASP A C 1
ATOM 1781 O O . ASP A 1 228 ? 9.661 16.545 14.413 1.00 93.25 228 ASP A O 1
ATOM 1785 N N . GLY A 1 229 ? 11.463 15.753 13.341 1.00 91.06 229 GLY A N 1
ATOM 1786 C CA . GLY A 1 229 ? 12.176 15.355 14.556 1.00 91.06 229 GLY A CA 1
ATOM 1787 C C . GLY A 1 229 ? 11.578 14.141 15.281 1.00 91.06 229 GLY A C 1
ATOM 1788 O O . GLY A 1 229 ? 12.024 13.825 16.386 1.00 91.06 229 GLY A O 1
ATOM 1789 N N . LYS A 1 230 ? 10.588 13.448 14.699 1.00 91.88 230 LYS A N 1
ATOM 1790 C CA . LYS A 1 230 ? 10.017 12.214 15.255 1.00 91.88 230 LYS A CA 1
ATOM 1791 C C . LYS A 1 230 ? 10.595 10.963 14.573 1.00 91.88 230 LYS A C 1
ATOM 1793 O O . LYS A 1 230 ? 11.073 11.031 13.443 1.00 91.88 230 LYS A O 1
ATOM 1798 N N . PRO A 1 231 ? 10.546 9.795 15.242 1.00 89.19 231 PRO A N 1
ATOM 1799 C CA . PRO A 1 231 ? 10.918 8.518 14.629 1.00 89.19 231 PRO A CA 1
ATOM 1800 C C . PRO A 1 231 ? 10.086 8.127 13.395 1.00 89.19 231 PRO A C 1
ATOM 1802 O O . PRO A 1 231 ? 10.608 7.501 12.474 1.00 89.19 231 PRO A O 1
ATOM 1805 N N . SER A 1 232 ? 8.790 8.445 13.385 1.00 90.38 232 SER A N 1
ATOM 1806 C CA . SER A 1 232 ? 7.930 8.265 12.205 1.00 90.38 232 SER A CA 1
ATOM 1807 C C . SER A 1 232 ? 8.126 9.381 11.186 1.00 90.38 232 SER A C 1
ATOM 1809 O O . SER A 1 232 ? 8.511 10.487 11.541 1.00 90.38 232 SER A O 1
ATOM 1811 N N . ILE A 1 233 ? 7.817 9.104 9.918 1.00 91.50 233 ILE A N 1
ATOM 1812 C CA . ILE A 1 233 ? 8.048 10.037 8.809 1.00 91.50 233 ILE A CA 1
ATOM 1813 C C . ILE A 1 233 ? 6.731 10.320 8.091 1.00 91.50 233 ILE A C 1
ATOM 1815 O O . ILE A 1 233 ? 6.082 9.396 7.588 1.00 91.50 233 ILE A O 1
ATOM 1819 N N . SER A 1 234 ? 6.373 11.599 7.980 1.00 93.50 234 SER A N 1
ATOM 1820 C CA . SER A 1 234 ? 5.292 12.032 7.096 1.00 93.50 234 SER A CA 1
ATOM 1821 C C . SER A 1 234 ? 5.767 12.021 5.642 1.00 93.50 234 SER A C 1
ATOM 1823 O O . SER A 1 234 ? 6.862 12.472 5.311 1.00 93.50 234 SER A O 1
ATOM 1825 N N . ARG A 1 235 ? 4.956 11.451 4.753 1.00 92.75 235 ARG A N 1
ATOM 1826 C CA . ARG A 1 235 ? 5.265 11.264 3.328 1.00 92.75 235 ARG A CA 1
ATOM 1827 C C . ARG A 1 235 ? 4.405 12.135 2.415 1.00 92.75 235 ARG A C 1
ATOM 1829 O O . ARG A 1 235 ? 4.444 11.947 1.200 1.00 92.75 235 ARG A O 1
ATOM 1836 N N . GLY A 1 236 ? 3.662 13.084 2.984 1.00 92.44 236 GLY A N 1
ATOM 1837 C CA . GLY A 1 236 ? 2.781 13.974 2.236 1.00 92.44 236 GLY A CA 1
ATOM 1838 C C . GLY A 1 236 ? 1.500 13.261 1.788 1.00 92.44 236 GLY A C 1
ATOM 1839 O O . GLY A 1 236 ? 1.029 12.374 2.501 1.00 92.44 236 GLY A O 1
ATOM 1840 N N . PRO A 1 237 ? 0.907 13.626 0.640 1.00 92.38 237 PRO A N 1
ATOM 1841 C CA . PRO A 1 237 ? -0.422 13.160 0.250 1.00 92.38 237 PRO A CA 1
ATOM 1842 C C . PRO A 1 237 ? -0.488 11.640 -0.000 1.00 92.38 237 PRO A C 1
ATOM 1844 O O . PRO A 1 237 ? 0.520 11.031 -0.393 1.00 92.38 237 PRO A O 1
ATOM 1847 N N . PRO A 1 238 ? -1.672 11.014 0.182 1.00 93.25 238 PRO A N 1
ATOM 1848 C CA . PRO A 1 238 ? -1.889 9.615 -0.160 1.00 93.25 238 PRO A CA 1
ATOM 1849 C C . PRO A 1 238 ? -1.548 9.330 -1.619 1.00 93.25 238 PRO A C 1
ATOM 1851 O O . PRO A 1 238 ? -1.829 10.121 -2.515 1.00 93.25 238 PRO A O 1
ATOM 1854 N N . GLN A 1 239 ? -0.928 8.179 -1.847 1.00 90.12 239 GLN A N 1
ATOM 1855 C CA . GLN A 1 239 ? -0.540 7.730 -3.177 1.00 90.12 239 GLN A CA 1
ATOM 1856 C C . GLN A 1 239 ? -1.670 6.951 -3.872 1.00 90.12 239 GLN A C 1
ATOM 1858 O O . GLN A 1 239 ? -2.487 6.325 -3.193 1.00 90.12 239 GLN A O 1
ATOM 1863 N N . PRO A 1 240 ? -1.702 6.902 -5.211 1.00 86.69 240 PRO A N 1
ATOM 1864 C CA . PRO A 1 240 ? -2.679 6.103 -5.949 1.00 86.69 240 PRO A CA 1
ATOM 1865 C C . PRO A 1 240 ? -2.668 4.617 -5.555 1.00 86.69 240 PRO A C 1
ATOM 1867 O O . PRO A 1 240 ? -1.669 4.084 -5.059 1.00 86.69 240 PRO A O 1
ATOM 1870 N N . MET A 1 241 ? -3.778 3.926 -5.819 1.00 86.81 241 MET A N 1
ATOM 1871 C CA . MET A 1 241 ? -4.042 2.502 -5.565 1.00 86.81 241 MET A CA 1
ATOM 1872 C C . MET A 1 241 ? -4.121 2.084 -4.093 1.00 86.81 241 MET A C 1
ATOM 1874 O O . MET A 1 241 ? -5.091 1.467 -3.650 1.00 86.81 241 MET A O 1
ATOM 1878 N N . THR A 1 242 ? -3.072 2.337 -3.315 1.00 90.25 242 THR A N 1
ATOM 1879 C CA . THR A 1 242 ? -2.962 1.837 -1.935 1.00 90.25 242 THR A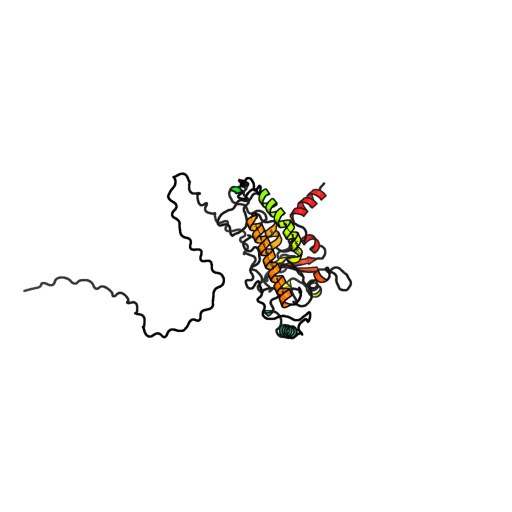 CA 1
ATOM 1880 C C . THR A 1 242 ? -2.889 2.937 -0.894 1.00 90.25 242 THR A C 1
ATOM 1882 O O . THR A 1 242 ? -2.911 2.621 0.292 1.00 90.25 242 THR A O 1
ATOM 1885 N N . GLY A 1 243 ? -2.777 4.207 -1.281 1.00 91.81 243 GLY A N 1
ATOM 1886 C CA . GLY A 1 243 ? -2.578 5.344 -0.373 1.00 91.81 243 GLY A CA 1
ATOM 1887 C C . GLY A 1 243 ? -1.152 5.452 0.162 1.00 91.81 243 GLY A C 1
ATOM 1888 O O . GLY A 1 243 ? -0.708 6.533 0.525 1.00 91.81 243 GLY A O 1
ATOM 1889 N N . CYS A 1 244 ? -0.410 4.347 0.167 1.00 92.19 244 CYS A N 1
ATOM 1890 C CA . CYS A 1 244 ? 1.001 4.264 0.516 1.00 92.19 244 CYS A CA 1
ATOM 1891 C C . CYS A 1 244 ? 1.875 3.916 -0.703 1.00 92.19 244 CYS A C 1
ATOM 1893 O O . CYS A 1 244 ? 1.381 3.593 -1.782 1.00 92.19 244 CYS A O 1
ATOM 1895 N N . MET A 1 245 ? 3.193 3.898 -0.499 1.00 89.56 245 MET A N 1
ATOM 1896 C CA . MET A 1 245 ? 4.199 3.704 -1.553 1.00 89.56 245 MET A CA 1
ATOM 1897 C C . MET A 1 245 ? 4.141 2.357 -2.295 1.00 89.56 245 MET A C 1
ATOM 1899 O O . MET A 1 245 ? 4.684 2.259 -3.393 1.00 89.56 245 MET A O 1
ATOM 1903 N N . CYS A 1 246 ? 3.551 1.292 -1.735 1.00 91.12 246 CYS A N 1
ATOM 1904 C CA . CYS A 1 246 ? 3.638 -0.018 -2.393 1.00 91.12 246 CYS A CA 1
ATOM 1905 C C . CYS A 1 246 ? 2.853 -0.091 -3.705 1.00 91.12 246 CYS A C 1
ATOM 1907 O O . CYS A 1 246 ? 3.321 -0.726 -4.646 1.00 91.12 246 CYS A O 1
ATOM 1909 N N . GLY A 1 247 ? 1.707 0.589 -3.789 1.00 89.31 247 GLY A N 1
ATOM 1910 C CA . GLY A 1 247 ? 0.942 0.735 -5.024 1.00 89.31 247 GLY A CA 1
ATOM 1911 C C . GLY A 1 247 ? 1.771 1.432 -6.096 1.00 89.31 247 GLY A C 1
ATOM 1912 O O . GLY A 1 247 ? 1.988 0.856 -7.156 1.00 89.31 247 GLY A O 1
ATOM 1913 N N . THR A 1 248 ? 2.336 2.600 -5.784 1.00 88.69 248 THR A N 1
ATOM 1914 C CA . THR A 1 248 ? 3.211 3.361 -6.693 1.00 88.69 248 THR A CA 1
ATOM 1915 C C . THR A 1 248 ? 4.432 2.558 -7.135 1.00 88.69 248 THR A C 1
ATOM 1917 O O . THR A 1 248 ? 4.728 2.496 -8.322 1.00 88.69 248 THR A O 1
ATOM 1920 N N . LYS A 1 249 ? 5.116 1.864 -6.219 1.00 90.75 249 LYS A N 1
ATOM 1921 C CA . LYS A 1 249 ? 6.256 1.001 -6.571 1.00 90.75 249 LYS A CA 1
ATOM 1922 C C . LYS A 1 249 ? 5.862 -0.118 -7.523 1.00 90.75 249 LYS A C 1
ATOM 1924 O O . LYS A 1 249 ? 6.581 -0.405 -8.474 1.00 90.75 249 LYS A O 1
ATOM 1929 N N . LEU A 1 250 ? 4.738 -0.773 -7.250 1.00 91.94 250 LEU A N 1
ATOM 1930 C CA . LEU A 1 250 ? 4.283 -1.894 -8.055 1.00 91.94 250 LEU A CA 1
ATOM 1931 C C . LEU A 1 250 ? 3.745 -1.441 -9.409 1.00 91.94 250 LEU A C 1
ATOM 1933 O O . LEU A 1 250 ? 3.882 -2.180 -10.381 1.00 91.94 250 LEU A O 1
ATOM 1937 N N . MET A 1 251 ? 3.131 -0.259 -9.467 1.00 90.25 251 MET A N 1
ATOM 1938 C CA . MET A 1 251 ? 2.404 0.218 -10.633 1.00 90.25 251 MET A CA 1
ATOM 1939 C C . MET A 1 251 ? 3.187 1.218 -11.470 1.00 90.25 251 MET A C 1
ATOM 1941 O O . MET A 1 251 ? 3.322 0.998 -12.670 1.00 90.25 251 MET A O 1
ATOM 1945 N N . ASP A 1 252 ? 3.773 2.236 -10.864 1.00 88.94 252 ASP A N 1
ATOM 1946 C CA . ASP A 1 252 ? 4.316 3.387 -11.583 1.00 88.94 252 ASP A CA 1
ATOM 1947 C C . ASP A 1 252 ? 5.828 3.331 -11.793 1.00 88.94 252 ASP A C 1
ATOM 1949 O O . ASP A 1 252 ? 6.349 4.096 -12.595 1.00 88.94 252 ASP A O 1
ATOM 1953 N N . HIS A 1 253 ? 6.554 2.454 -11.096 1.00 91.19 253 HIS A N 1
ATOM 1954 C CA . HIS A 1 253 ? 7.994 2.317 -11.319 1.00 91.19 253 HIS A CA 1
ATOM 1955 C C . HIS A 1 253 ? 8.283 1.381 -12.493 1.00 91.19 253 HIS A C 1
ATOM 1957 O O . HIS A 1 253 ? 7.619 0.351 -12.659 1.00 91.19 253 HIS A O 1
ATOM 1963 N N . THR A 1 254 ? 9.328 1.684 -13.264 1.00 93.31 254 THR A N 1
ATOM 1964 C CA . THR A 1 254 ? 9.822 0.822 -14.345 1.00 93.31 254 THR A CA 1
ATOM 1965 C C . THR A 1 254 ? 10.217 -0.560 -13.807 1.00 93.31 254 THR A C 1
ATOM 1967 O O . THR A 1 254 ? 11.257 -0.734 -13.177 1.00 93.31 254 THR A O 1
ATOM 1970 N N . LEU A 1 255 ? 9.376 -1.567 -14.055 1.00 93.94 255 LEU A N 1
ATOM 1971 C CA . LEU A 1 255 ? 9.570 -2.960 -13.639 1.00 93.94 255 LEU A CA 1
ATOM 1972 C C . LEU A 1 255 ? 9.272 -3.884 -14.813 1.00 93.94 255 LEU A C 1
ATOM 1974 O O . LEU A 1 255 ? 8.214 -3.740 -15.433 1.00 93.94 255 LEU A O 1
ATOM 1978 N N . CYS A 1 256 ? 10.168 -4.839 -15.070 1.00 93.75 256 CYS A N 1
ATOM 1979 C CA . CYS A 1 256 ? 9.943 -5.892 -16.060 1.00 93.75 256 CYS A CA 1
ATOM 1980 C C . CYS A 1 256 ? 8.778 -6.796 -15.633 1.00 93.75 256 CYS A C 1
ATOM 1982 O O . CYS A 1 256 ? 8.425 -6.852 -14.446 1.00 93.75 256 CYS A O 1
ATOM 1984 N N . THR A 1 257 ? 8.171 -7.516 -16.581 1.00 93.31 257 THR A N 1
ATOM 1985 C CA . THR A 1 257 ? 6.984 -8.340 -16.285 1.00 93.31 257 THR A CA 1
ATOM 1986 C C . THR A 1 257 ? 7.242 -9.371 -15.183 1.00 93.31 257 THR A C 1
ATOM 1988 O O . THR A 1 257 ? 6.423 -9.436 -14.260 1.00 93.31 257 THR A O 1
ATOM 1991 N N . PRO A 1 258 ? 8.362 -10.130 -15.191 1.00 93.06 258 PRO A N 1
ATOM 1992 C CA . PRO A 1 258 ? 8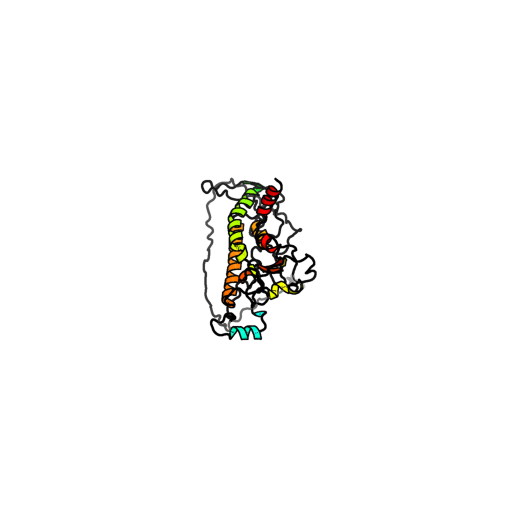.627 -11.119 -14.148 1.00 93.06 258 PRO A CA 1
ATOM 1993 C C . PRO A 1 258 ? 8.708 -10.499 -12.752 1.00 93.06 258 PRO A C 1
ATOM 1995 O O . PRO A 1 258 ? 8.069 -10.999 -11.827 1.00 93.06 258 PRO A O 1
ATOM 1998 N N . HIS A 1 259 ? 9.423 -9.378 -12.597 1.00 94.62 259 HIS A N 1
ATOM 1999 C CA . HIS A 1 259 ? 9.532 -8.711 -11.300 1.00 94.62 259 HIS A CA 1
ATOM 2000 C C . HIS A 1 259 ? 8.213 -8.117 -10.852 1.00 94.62 259 HIS A C 1
ATOM 2002 O O . HIS A 1 259 ? 7.838 -8.294 -9.701 1.00 94.62 259 HIS A O 1
ATOM 2008 N N . ARG A 1 260 ? 7.462 -7.474 -11.746 1.00 95.19 260 ARG A N 1
ATOM 2009 C CA . ARG A 1 260 ? 6.148 -6.938 -11.391 1.00 95.19 260 ARG A CA 1
ATOM 2010 C C . ARG A 1 260 ? 5.189 -8.037 -10.933 1.00 95.19 260 ARG A C 1
ATOM 2012 O O . ARG A 1 260 ? 4.502 -7.859 -9.931 1.00 95.19 260 ARG A O 1
ATOM 2019 N N . ALA A 1 261 ? 5.162 -9.173 -11.628 1.00 94.88 261 ALA A N 1
ATOM 2020 C CA . ALA A 1 261 ? 4.341 -10.316 -11.243 1.00 94.88 261 ALA A CA 1
ATOM 2021 C C . ALA A 1 261 ? 4.785 -10.908 -9.896 1.00 94.88 261 ALA A C 1
ATOM 2023 O O . ALA A 1 261 ? 3.948 -11.116 -9.019 1.00 94.88 261 ALA A O 1
ATOM 2024 N N . HIS A 1 262 ? 6.089 -11.124 -9.704 1.00 95.25 262 HIS A N 1
ATOM 2025 C CA . HIS A 1 262 ? 6.648 -11.609 -8.440 1.00 95.25 262 HIS A CA 1
ATOM 2026 C C . HIS A 1 262 ? 6.276 -10.694 -7.265 1.00 95.25 262 HIS A C 1
ATOM 2028 O O . HIS A 1 262 ? 5.729 -11.147 -6.263 1.00 95.25 262 HIS A O 1
ATOM 2034 N N . HIS A 1 263 ? 6.487 -9.392 -7.432 1.00 94.81 263 HIS A N 1
ATOM 2035 C CA . HIS A 1 263 ? 6.190 -8.359 -6.445 1.00 94.81 263 HIS A CA 1
ATOM 2036 C C . HIS A 1 263 ? 4.710 -8.238 -6.112 1.00 94.81 263 HIS A C 1
ATOM 2038 O O . HIS A 1 263 ? 4.341 -8.077 -4.950 1.00 94.81 263 HIS A O 1
ATOM 2044 N N . PHE A 1 264 ? 3.839 -8.375 -7.109 1.00 95.50 264 PHE A N 1
ATOM 2045 C CA . PHE A 1 264 ? 2.402 -8.469 -6.879 1.00 95.50 264 PHE A CA 1
ATOM 2046 C C . PHE A 1 264 ? 2.039 -9.687 -6.018 1.00 95.50 264 PHE A C 1
ATOM 2048 O O . PHE A 1 264 ? 1.255 -9.563 -5.072 1.00 95.50 264 PHE A O 1
ATOM 2055 N N . LEU A 1 265 ? 2.621 -10.854 -6.314 1.00 94.81 265 LEU A N 1
ATOM 2056 C CA . LEU A 1 265 ? 2.405 -12.066 -5.523 1.00 94.81 265 LEU A CA 1
ATOM 2057 C C . LEU A 1 265 ? 2.938 -11.908 -4.093 1.00 94.81 265 LEU A C 1
ATOM 2059 O O . LEU A 1 265 ? 2.250 -12.318 -3.161 1.00 94.81 265 LEU A O 1
ATOM 2063 N N . GLU A 1 266 ? 4.094 -11.265 -3.901 1.00 93.62 266 GLU A N 1
ATOM 2064 C CA . GLU A 1 266 ? 4.649 -10.964 -2.574 1.00 93.62 266 GLU A CA 1
ATOM 2065 C C . GLU A 1 266 ? 3.717 -10.042 -1.769 1.00 93.62 266 GLU A C 1
ATOM 2067 O O . GLU A 1 266 ? 3.361 -10.355 -0.631 1.00 93.62 266 GLU A O 1
ATOM 2072 N N . VAL A 1 267 ? 3.266 -8.934 -2.372 1.00 93.75 267 VAL A N 1
ATOM 2073 C CA . VAL A 1 267 ? 2.317 -7.982 -1.765 1.00 93.75 267 VAL A CA 1
ATOM 2074 C C . VAL A 1 267 ? 1.046 -8.701 -1.317 1.00 93.75 267 VAL A C 1
ATOM 2076 O O . VAL A 1 267 ? 0.611 -8.545 -0.172 1.00 93.75 267 VAL A O 1
ATOM 2079 N N . ARG A 1 268 ? 0.471 -9.527 -2.198 1.00 95.00 268 ARG A N 1
ATOM 2080 C CA . ARG A 1 268 ? -0.730 -10.311 -1.901 1.00 95.00 268 ARG A CA 1
ATOM 2081 C C . ARG A 1 268 ? -0.477 -11.324 -0.785 1.00 95.00 268 ARG A C 1
ATOM 2083 O O . ARG A 1 268 ? -1.294 -11.431 0.127 1.00 95.00 268 ARG A O 1
ATOM 2090 N N . ALA A 1 269 ? 0.635 -12.054 -0.839 1.00 92.75 269 ALA A N 1
ATOM 2091 C CA . ALA A 1 269 ? 0.983 -13.064 0.154 1.00 92.75 269 ALA A CA 1
ATOM 2092 C C . ALA A 1 269 ? 1.162 -12.446 1.548 1.00 92.75 269 ALA A C 1
ATOM 2094 O O . ALA A 1 269 ? 0.564 -12.941 2.503 1.00 92.75 269 ALA A O 1
ATOM 2095 N N . LYS A 1 270 ? 1.896 -11.330 1.669 1.00 91.62 270 LYS A N 1
ATOM 2096 C CA . LYS A 1 270 ? 2.092 -10.633 2.952 1.00 91.62 270 LYS A CA 1
ATOM 2097 C C . LYS A 1 270 ? 0.782 -10.101 3.529 1.00 91.62 270 LYS A C 1
ATOM 2099 O O . LYS A 1 270 ? 0.497 -10.338 4.702 1.00 91.62 270 LYS A O 1
ATOM 2104 N N . ALA A 1 271 ? -0.043 -9.449 2.708 1.00 93.94 271 ALA A N 1
ATOM 2105 C CA . ALA A 1 271 ? -1.337 -8.944 3.161 1.00 93.94 271 ALA A CA 1
ATOM 2106 C C . ALA A 1 271 ? -2.278 -10.076 3.609 1.00 93.94 271 ALA A C 1
ATOM 2108 O O . ALA A 1 271 ? -2.944 -9.956 4.637 1.00 93.94 271 ALA A O 1
ATOM 2109 N N . ASN A 1 272 ? -2.305 -11.192 2.875 1.00 94.56 272 ASN A N 1
ATOM 2110 C CA . ASN A 1 272 ? -3.105 -12.361 3.236 1.00 94.56 272 ASN A CA 1
ATOM 2111 C C . ASN A 1 272 ? -2.608 -13.035 4.512 1.00 94.56 272 ASN A C 1
ATOM 2113 O O . ASN A 1 272 ? -3.429 -13.400 5.346 1.00 94.56 272 ASN A O 1
ATOM 2117 N N . ALA A 1 273 ? -1.293 -13.176 4.682 1.00 91.81 273 ALA A N 1
ATOM 2118 C CA . ALA A 1 273 ? -0.713 -13.748 5.889 1.00 91.81 273 ALA A CA 1
ATOM 2119 C C . ALA A 1 273 ? -1.069 -12.906 7.122 1.00 91.81 273 ALA A C 1
ATOM 2121 O O . ALA A 1 273 ? -1.526 -13.455 8.123 1.00 91.81 273 ALA A O 1
ATOM 2122 N N . LEU A 1 274 ? -0.941 -11.575 7.033 1.00 92.25 274 LEU A N 1
ATOM 2123 C CA . LEU A 1 274 ? -1.294 -10.685 8.138 1.00 92.25 274 LEU A CA 1
ATOM 2124 C C . LEU A 1 274 ? -2.799 -10.706 8.432 1.00 92.25 274 LEU A C 1
ATOM 2126 O O . LEU A 1 274 ? -3.183 -10.851 9.587 1.00 92.25 274 LEU A O 1
ATOM 2130 N N . ARG A 1 275 ? -3.659 -10.663 7.407 1.00 94.44 275 ARG A N 1
ATOM 2131 C CA . ARG A 1 275 ? -5.112 -10.831 7.587 1.00 94.44 275 ARG A CA 1
ATOM 2132 C C . ARG A 1 275 ? -5.448 -12.161 8.256 1.00 94.44 275 ARG A C 1
ATOM 2134 O O . ARG A 1 275 ? -6.236 -12.182 9.197 1.00 94.44 275 ARG A O 1
ATOM 2141 N N . ALA A 1 276 ? -4.871 -13.260 7.770 1.00 92.00 276 ALA A N 1
ATOM 2142 C CA . ALA A 1 276 ? -5.105 -14.585 8.324 1.00 92.00 276 ALA A CA 1
ATOM 2143 C C . ALA A 1 276 ? -4.701 -14.622 9.796 1.00 92.00 276 ALA A C 1
ATOM 2145 O O . ALA A 1 276 ? -5.484 -15.093 10.608 1.00 92.00 276 ALA A O 1
ATOM 2146 N N . PHE A 1 277 ? -3.545 -14.056 10.152 1.00 91.62 277 PHE A N 1
ATOM 2147 C CA . PHE A 1 277 ? -3.123 -13.900 11.541 1.00 91.62 277 PHE A CA 1
ATOM 2148 C C . PHE A 1 277 ? -4.126 -13.089 12.370 1.00 91.62 277 PHE A C 1
ATOM 2150 O O . PHE A 1 277 ? -4.545 -13.560 13.421 1.00 91.62 277 PHE A O 1
ATOM 2157 N N . VAL A 1 278 ? -4.558 -11.915 11.901 1.00 92.31 278 VAL A N 1
ATOM 2158 C CA . VAL A 1 278 ? -5.511 -11.062 12.632 1.00 92.31 278 VAL A CA 1
ATOM 2159 C C . VAL A 1 278 ? -6.822 -11.808 12.885 1.00 92.31 278 VAL A C 1
ATOM 2161 O O . VAL A 1 278 ? -7.246 -11.922 14.031 1.00 92.31 278 VAL A O 1
ATOM 2164 N N . VAL A 1 279 ? -7.426 -12.410 11.859 1.00 91.62 279 VAL A N 1
ATOM 2165 C CA . VAL A 1 279 ? -8.663 -13.197 12.014 1.00 91.62 279 VAL A CA 1
ATOM 2166 C C . VAL A 1 279 ? -8.440 -14.402 12.929 1.00 91.62 279 VAL A C 1
ATOM 2168 O O . VAL A 1 279 ? -9.261 -14.708 13.787 1.00 91.62 279 VAL A O 1
ATOM 2171 N N . ALA A 1 280 ? -7.305 -15.077 12.791 1.00 87.12 280 ALA A N 1
ATOM 2172 C CA . ALA A 1 280 ? -6.945 -16.229 13.599 1.00 87.12 280 ALA A CA 1
ATOM 2173 C C . ALA A 1 280 ? -6.703 -15.874 15.080 1.00 87.12 280 ALA A C 1
ATOM 2175 O O . ALA A 1 280 ? -6.869 -16.750 15.934 1.00 87.12 280 ALA A O 1
ATOM 2176 N N . THR A 1 281 ? -6.296 -14.639 15.373 1.00 86.62 281 THR A N 1
ATOM 2177 C CA . THR A 1 281 ? -5.997 -14.140 16.721 1.00 86.62 281 THR A CA 1
ATOM 2178 C C . THR A 1 281 ? -7.221 -13.503 17.371 1.00 86.62 281 THR A C 1
ATOM 2180 O O . THR A 1 281 ? -7.491 -13.804 18.530 1.00 86.62 281 THR A O 1
ATOM 2183 N N . PHE A 1 282 ? -7.973 -12.674 16.642 1.00 87.06 282 PHE A N 1
ATOM 2184 C CA . PHE A 1 282 ? -9.075 -11.849 17.158 1.00 87.06 282 PHE A CA 1
ATOM 2185 C C . PHE A 1 282 ? -10.473 -12.320 16.716 1.00 87.06 282 PHE A C 1
ATOM 2187 O O . PHE A 1 282 ? -11.466 -11.683 17.049 1.00 87.06 282 PHE A O 1
ATOM 2194 N N . GLY A 1 283 ? -10.572 -13.392 15.923 1.00 89.25 283 GLY A N 1
ATOM 2195 C CA . GLY A 1 283 ? -11.828 -13.917 15.367 1.00 89.25 283 GLY A CA 1
ATOM 2196 C C . GLY A 1 283 ? -12.366 -13.144 14.155 1.00 89.25 283 GLY A C 1
ATOM 2197 O O . GLY A 1 283 ? -13.141 -13.686 13.373 1.00 89.25 283 GLY A O 1
ATOM 2198 N N . GLN A 1 284 ? -11.931 -11.899 13.961 1.00 92.62 284 GLN A N 1
ATOM 2199 C CA . GLN A 1 284 ? -12.329 -11.013 12.867 1.00 92.62 284 GLN A CA 1
ATOM 2200 C C . GLN A 1 284 ? -11.220 -10.001 12.556 1.00 92.62 284 GLN A C 1
ATOM 2202 O O . GLN A 1 284 ? -10.230 -9.906 13.284 1.00 92.62 284 GLN A O 1
ATOM 2207 N N . MET A 1 285 ? -11.387 -9.218 11.486 1.00 94.56 285 MET A N 1
ATOM 2208 C CA . MET A 1 285 ? -10.549 -8.037 11.276 1.00 94.56 285 MET A CA 1
ATOM 2209 C C . MET A 1 285 ? -10.874 -6.975 12.327 1.00 94.56 285 MET A C 1
ATOM 2211 O O . MET A 1 285 ? -12.036 -6.636 12.539 1.00 94.56 285 MET A O 1
ATOM 2215 N N . VAL A 1 286 ? -9.838 -6.433 12.961 1.00 94.31 286 VAL A N 1
ATOM 2216 C CA . VAL A 1 286 ? -9.955 -5.397 13.993 1.00 94.31 286 VAL A CA 1
ATOM 2217 C C . VAL A 1 286 ? -9.155 -4.156 13.611 1.00 94.31 286 VAL A C 1
ATOM 2219 O O . VAL A 1 286 ? -8.247 -4.204 12.782 1.00 94.31 286 VAL A O 1
ATOM 2222 N N . CYS A 1 287 ? -9.497 -3.037 14.239 1.00 94.94 287 CYS A N 1
ATOM 2223 C CA . CYS A 1 287 ? -8.802 -1.766 14.130 1.00 94.94 287 CYS A CA 1
ATOM 2224 C C . CYS A 1 287 ? -7.318 -1.927 14.510 1.00 94.94 287 CYS A C 1
ATOM 2226 O O . CYS A 1 287 ? -7.047 -2.317 15.648 1.00 94.94 287 CYS A O 1
ATOM 2228 N N . PRO A 1 288 ? -6.365 -1.553 13.635 1.00 93.25 288 PRO A N 1
ATOM 2229 C CA . PRO A 1 288 ? -4.934 -1.682 13.917 1.00 93.25 288 PRO A CA 1
ATOM 2230 C C . PRO A 1 288 ? -4.405 -0.786 15.048 1.00 93.25 288 PRO A C 1
ATOM 2232 O O . PRO A 1 288 ? -3.265 -0.965 15.463 1.00 93.25 288 PRO A O 1
ATOM 2235 N N . PHE A 1 289 ? -5.197 0.171 15.549 1.00 89.88 289 PHE A N 1
ATOM 2236 C CA . PHE A 1 289 ? -4.822 0.993 16.707 1.00 89.88 289 PHE A CA 1
ATOM 2237 C C . PHE A 1 289 ? -5.227 0.376 18.040 1.00 89.88 289 PHE A C 1
ATOM 2239 O O . PHE A 1 289 ? -4.420 0.322 18.960 1.00 89.88 289 PHE A O 1
ATOM 2246 N N . CYS A 1 290 ? -6.489 -0.041 18.174 1.00 90.81 290 CYS A N 1
ATOM 2247 C CA . CYS A 1 290 ? -7.018 -0.515 19.455 1.00 90.81 290 CYS A CA 1
ATOM 2248 C C . CYS A 1 290 ? -7.119 -2.040 19.553 1.00 90.81 290 CYS A C 1
ATOM 2250 O O . CYS A 1 290 ? -7.413 -2.555 20.633 1.00 90.81 290 CYS A O 1
ATOM 2252 N N . ASN A 1 291 ? -6.934 -2.759 18.438 1.00 91.44 291 ASN A N 1
ATOM 2253 C CA . ASN A 1 291 ? -7.075 -4.214 18.328 1.00 91.44 291 ASN A CA 1
ATOM 2254 C C . ASN A 1 291 ? -8.379 -4.736 18.964 1.00 91.44 291 ASN A C 1
ATOM 2256 O O . ASN A 1 291 ? -8.410 -5.814 19.555 1.00 91.44 291 ASN A O 1
ATOM 2260 N N . LEU A 1 292 ? -9.445 -3.928 18.940 1.00 89.12 292 LEU A N 1
ATOM 2261 C CA . LEU A 1 292 ? -10.699 -4.194 19.650 1.00 89.12 292 LEU A CA 1
ATOM 2262 C C . LEU A 1 292 ? -11.899 -4.063 18.724 1.00 89.12 292 LEU A C 1
ATOM 2264 O O . LEU A 1 292 ? -12.604 -5.034 18.480 1.00 89.12 292 LEU A O 1
ATOM 2268 N N . ASN A 1 293 ? -12.129 -2.852 18.228 1.00 91.94 293 ASN A N 1
ATOM 2269 C CA . ASN A 1 293 ? -13.302 -2.559 17.420 1.00 91.94 293 ASN A CA 1
ATOM 2270 C C . ASN A 1 293 ? -13.077 -3.021 15.977 1.00 91.94 293 ASN A C 1
ATOM 2272 O O . ASN A 1 293 ? -11.944 -2.919 15.499 1.00 91.94 293 ASN A O 1
ATOM 2276 N N . PRO A 1 294 ? -14.126 -3.450 15.259 1.00 94.06 294 PRO A N 1
ATOM 2277 C CA . PRO A 1 294 ? -14.058 -3.662 13.818 1.00 94.06 294 PRO A CA 1
ATOM 2278 C C . PRO A 1 294 ? -13.571 -2.412 13.070 1.00 94.06 294 PRO A C 1
ATOM 2280 O O . PRO A 1 294 ? -13.742 -1.279 13.535 1.00 94.06 294 PRO A O 1
ATOM 2283 N N . GLY A 1 295 ? -12.945 -2.616 11.912 1.00 94.25 295 GLY A N 1
ATOM 2284 C CA . GLY A 1 295 ? -12.538 -1.521 11.029 1.00 94.25 295 GLY A CA 1
ATOM 2285 C C . GLY A 1 295 ? -13.738 -0.773 10.438 1.00 94.25 295 GLY A C 1
ATOM 2286 O O . GLY A 1 295 ? -14.835 -1.322 10.333 1.00 94.25 295 GLY A O 1
ATOM 2287 N N . ALA A 1 296 ? -13.531 0.487 10.045 1.00 92.88 296 ALA A N 1
ATOM 2288 C CA . ALA A 1 296 ? -14.554 1.343 9.430 1.00 92.88 296 ALA A CA 1
ATOM 2289 C C . ALA A 1 296 ? -15.245 0.732 8.196 1.00 92.88 296 ALA A C 1
ATOM 2291 O O . ALA A 1 296 ? -16.395 1.043 7.896 1.00 92.88 296 ALA A O 1
ATOM 2292 N N . ASP A 1 297 ? -14.544 -0.137 7.471 1.00 91.81 297 ASP A N 1
ATOM 2293 C CA . ASP A 1 297 ? -15.053 -0.825 6.288 1.00 91.81 297 ASP A CA 1
ATOM 2294 C C . ASP A 1 297 ? -16.219 -1.767 6.604 1.00 91.81 297 ASP A C 1
ATOM 2296 O O . ASP A 1 297 ? -17.089 -1.965 5.760 1.00 91.81 297 ASP A O 1
ATOM 2300 N N . THR A 1 298 ? -16.294 -2.287 7.831 1.00 90.38 298 THR A N 1
ATOM 2301 C CA . THR A 1 298 ? -17.401 -3.157 8.264 1.00 90.38 298 THR A CA 1
ATOM 2302 C C . THR A 1 298 ? -18.745 -2.435 8.359 1.00 90.38 298 THR A C 1
ATOM 2304 O O . THR A 1 298 ? -19.786 -3.080 8.265 1.00 90.38 298 THR A O 1
ATOM 2307 N N . THR A 1 299 ? -18.736 -1.104 8.493 1.00 88.62 299 THR A N 1
ATOM 2308 C CA . THR A 1 299 ? -19.941 -0.259 8.513 1.00 88.62 299 THR A CA 1
ATOM 2309 C C . THR A 1 299 ? -20.078 0.586 7.247 1.00 88.62 299 THR A C 1
ATOM 2311 O O . THR A 1 299 ? -20.794 1.583 7.248 1.00 88.62 299 THR A O 1
ATOM 2314 N N . ASN A 1 300 ? -19.384 0.223 6.159 1.00 90.31 300 ASN A N 1
ATOM 2315 C CA . ASN A 1 300 ? -19.324 1.011 4.922 1.00 90.31 300 ASN A CA 1
ATOM 2316 C C . ASN A 1 300 ? -18.913 2.479 5.152 1.00 90.31 300 ASN A C 1
ATOM 2318 O O . ASN A 1 300 ? -19.352 3.361 4.418 1.00 90.31 300 ASN A O 1
ATOM 2322 N N . PHE A 1 301 ? -18.054 2.744 6.146 1.00 90.38 301 PHE A N 1
ATOM 2323 C CA . PHE A 1 301 ? -17.611 4.095 6.518 1.00 90.38 301 PHE A CA 1
ATOM 2324 C C . PHE A 1 301 ? -18.749 5.024 6.972 1.00 90.38 301 PHE A C 1
ATOM 2326 O O . PHE A 1 301 ? -18.649 6.241 6.805 1.00 90.38 301 PHE A O 1
ATOM 2333 N N . LEU A 1 302 ? -19.812 4.453 7.548 1.00 89.56 302 LEU A N 1
ATOM 2334 C CA . LEU A 1 302 ? -20.939 5.178 8.134 1.00 89.56 302 LEU A CA 1
ATOM 2335 C C . LEU A 1 302 ? -20.948 5.038 9.656 1.00 89.56 302 LEU A C 1
ATOM 2337 O O . LEU A 1 302 ? -20.628 3.966 10.189 1.00 89.56 302 LEU A O 1
ATOM 2341 N N . ASP A 1 303 ? -21.257 6.133 10.357 1.00 86.50 303 ASP A N 1
ATOM 2342 C CA . ASP A 1 303 ? -21.402 6.151 11.816 1.00 86.50 303 ASP A CA 1
ATOM 2343 C C . ASP A 1 303 ? -22.744 5.539 12.256 1.00 86.50 303 ASP A C 1
ATOM 2345 O O . ASP A 1 303 ? -23.522 5.037 11.442 1.00 86.50 303 ASP A O 1
ATOM 2349 N N . GLN A 1 304 ? -23.024 5.543 13.562 1.00 86.44 304 GLN A N 1
ATOM 2350 C CA . GLN A 1 304 ? -24.271 4.978 14.096 1.00 86.44 304 GLN A CA 1
ATOM 2351 C C . GLN A 1 304 ? -25.523 5.738 13.633 1.00 86.44 304 GLN A C 1
ATOM 2353 O O . GLN A 1 304 ? -26.625 5.199 13.696 1.00 86.44 304 GLN A O 1
ATOM 2358 N N . GLN A 1 305 ? -25.357 6.979 13.181 1.00 88.62 305 GLN A N 1
ATOM 2359 C CA . GLN A 1 305 ? -26.401 7.852 12.665 1.00 88.62 305 GLN A CA 1
ATOM 2360 C C . GLN A 1 305 ? -26.481 7.801 11.127 1.00 88.62 305 GLN A C 1
ATOM 2362 O O . GLN A 1 305 ? -27.332 8.466 10.542 1.00 88.62 305 GLN A O 1
ATOM 2367 N N . GLY A 1 306 ? -25.633 7.004 10.468 1.00 88.50 306 GLY A N 1
ATOM 2368 C CA . GLY A 1 306 ? -25.574 6.885 9.013 1.00 88.50 306 GLY A CA 1
ATOM 2369 C C . GLY A 1 306 ? -24.781 7.996 8.319 1.00 88.50 306 GLY A C 1
ATOM 2370 O O . GLY A 1 306 ? -24.819 8.074 7.091 1.00 88.50 306 GLY A O 1
ATOM 2371 N N . ASN A 1 307 ? -24.056 8.845 9.054 1.00 87.81 307 ASN A N 1
ATOM 2372 C CA . ASN A 1 307 ? -23.231 9.887 8.447 1.00 87.81 307 ASN A CA 1
ATOM 2373 C C . ASN A 1 307 ? -21.888 9.318 7.966 1.00 87.81 307 ASN A C 1
ATOM 2375 O O . ASN A 1 307 ? -21.299 8.470 8.647 1.00 87.81 307 ASN A O 1
ATOM 2379 N N . PRO A 1 308 ? -21.350 9.815 6.838 1.00 87.06 308 PRO A N 1
ATOM 2380 C CA . PRO A 1 308 ? -20.012 9.458 6.386 1.00 87.06 308 PRO A CA 1
ATOM 2381 C C . PRO A 1 308 ? -18.938 9.815 7.414 1.00 87.06 308 PRO A C 1
ATOM 2383 O O . PRO A 1 308 ? -18.984 10.868 8.053 1.00 87.06 308 PRO A O 1
ATOM 2386 N N . PHE A 1 309 ? -17.919 8.966 7.531 1.00 86.50 309 PHE A N 1
ATOM 2387 C CA . PHE A 1 309 ? -16.780 9.251 8.398 1.00 86.50 309 PHE A CA 1
ATOM 2388 C C . PHE A 1 309 ? -16.035 10.500 7.905 1.00 86.50 309 PHE A C 1
ATOM 2390 O O . PHE A 1 309 ? -15.624 10.533 6.744 1.00 86.50 309 PHE A O 1
ATOM 2397 N N . PRO A 1 310 ? -15.764 11.496 8.771 1.00 88.88 310 PRO A N 1
ATOM 2398 C CA . PRO A 1 310 ? -15.048 12.708 8.361 1.00 88.88 310 PRO A CA 1
ATOM 2399 C C . PRO A 1 310 ? -13.581 12.425 8.006 1.00 88.88 310 PRO A C 1
ATOM 2401 O O . PRO A 1 310 ? -12.946 13.185 7.277 1.00 88.88 310 PRO A O 1
ATOM 2404 N N . LYS A 1 311 ? -13.036 11.325 8.534 1.00 91.50 311 LYS A N 1
ATOM 2405 C CA . LYS A 1 311 ? -11.659 10.886 8.344 1.00 91.50 311 LYS A CA 1
ATOM 2406 C C . LYS A 1 311 ? -11.618 9.364 8.290 1.00 91.50 311 LYS A C 1
ATOM 2408 O O . LYS A 1 311 ? -12.232 8.682 9.110 1.00 91.50 311 LYS A O 1
ATOM 2413 N N . VAL A 1 312 ? -10.853 8.841 7.347 1.00 92.94 312 VAL A N 1
ATOM 2414 C CA . VAL A 1 312 ? -10.541 7.427 7.188 1.00 92.94 312 VAL A CA 1
ATOM 2415 C C . VAL A 1 312 ? -9.050 7.251 7.433 1.00 92.94 312 VAL A C 1
ATOM 2417 O O . VAL A 1 312 ? -8.225 7.990 6.903 1.00 92.94 312 VAL A O 1
ATOM 2420 N N . ALA A 1 313 ? -8.693 6.258 8.237 1.00 95.69 313 ALA A N 1
ATOM 2421 C CA . ALA A 1 313 ? -7.307 5.860 8.415 1.00 95.69 313 ALA A CA 1
ATOM 2422 C C . ALA A 1 313 ? -7.187 4.350 8.247 1.00 95.69 313 ALA A C 1
ATOM 2424 O O . ALA A 1 313 ? -8.075 3.604 8.666 1.00 95.69 313 ALA A O 1
ATOM 2425 N N . TYR A 1 314 ? -6.102 3.885 7.643 1.00 96.50 314 TYR A N 1
ATOM 2426 C CA . TYR A 1 314 ? -5.834 2.460 7.520 1.00 96.50 314 TYR A CA 1
ATOM 2427 C C . TYR A 1 314 ? -4.345 2.158 7.445 1.00 96.50 314 TYR A C 1
ATOM 2429 O O . TYR A 1 314 ? -3.531 2.972 7.010 1.00 96.50 314 TYR A O 1
ATOM 2437 N N . LEU A 1 315 ? -4.009 0.935 7.832 1.00 95.38 315 LEU A N 1
ATOM 2438 C CA . LEU A 1 315 ? -2.690 0.354 7.667 1.00 95.38 315 LEU A CA 1
ATOM 2439 C C . LEU A 1 315 ? -2.666 -0.499 6.395 1.00 95.38 315 LEU A C 1
ATOM 2441 O O . LEU A 1 315 ? -3.500 -1.389 6.215 1.00 95.38 315 LEU A O 1
ATOM 2445 N N . CYS A 1 316 ? -1.684 -0.281 5.525 1.00 95.44 316 CYS A N 1
ATOM 2446 C CA . CYS A 1 316 ? -1.394 -1.202 4.434 1.00 95.44 316 CYS A CA 1
ATOM 2447 C C . CYS A 1 316 ? -0.717 -2.461 4.987 1.00 95.44 316 CYS A C 1
ATOM 2449 O O . CYS A 1 316 ? 0.421 -2.415 5.439 1.00 95.44 316 CYS A O 1
ATOM 2451 N N . MET A 1 317 ? -1.369 -3.613 4.891 1.00 94.31 317 MET A N 1
ATOM 2452 C CA . MET A 1 317 ? -0.862 -4.880 5.423 1.00 94.31 317 MET A CA 1
ATOM 2453 C C . MET A 1 317 ? 0.327 -5.462 4.644 1.00 94.31 317 MET A C 1
ATOM 2455 O O . MET A 1 317 ? 0.980 -6.380 5.131 1.00 94.31 317 MET A O 1
ATOM 2459 N N . ALA A 1 318 ? 0.634 -4.940 3.453 1.00 92.31 318 ALA A N 1
ATOM 2460 C CA . ALA A 1 318 ? 1.774 -5.392 2.655 1.00 92.31 318 ALA A CA 1
ATOM 2461 C C . ALA A 1 318 ? 3.072 -4.641 2.989 1.00 92.31 318 ALA A C 1
ATOM 2463 O O . ALA A 1 318 ? 4.118 -5.260 3.188 1.00 92.31 318 ALA A O 1
ATOM 2464 N N . CYS A 1 319 ? 3.024 -3.306 3.046 1.00 91.25 319 CYS A N 1
ATOM 2465 C CA . CYS A 1 319 ? 4.206 -2.477 3.311 1.00 91.25 319 CYS A CA 1
ATOM 2466 C C . CYS A 1 319 ? 4.216 -1.824 4.694 1.00 91.25 319 CYS A C 1
ATOM 2468 O O . CYS A 1 319 ? 5.148 -1.089 5.006 1.00 91.25 319 CYS A O 1
ATOM 2470 N N . LEU A 1 320 ? 3.174 -2.055 5.493 1.00 91.56 320 LEU A N 1
ATOM 2471 C CA . LEU A 1 320 ? 2.993 -1.514 6.839 1.00 91.56 320 LEU A CA 1
ATOM 2472 C C . LEU A 1 320 ? 2.962 0.020 6.890 1.00 91.56 320 LEU A C 1
ATOM 2474 O O . LEU A 1 320 ? 3.286 0.618 7.904 1.00 91.56 320 LEU A O 1
ATOM 2478 N N . GLY A 1 321 ? 2.585 0.665 5.786 1.00 92.38 321 GLY A N 1
ATOM 2479 C CA . GLY A 1 321 ? 2.418 2.114 5.718 1.00 92.38 321 GLY A CA 1
ATOM 2480 C C . GLY A 1 321 ? 1.052 2.559 6.226 1.00 92.38 321 GLY A C 1
ATOM 2481 O O . GLY A 1 321 ? 0.056 1.907 5.909 1.00 92.38 321 GLY A O 1
ATOM 2482 N N . TRP A 1 322 ? 0.996 3.670 6.957 1.00 94.75 322 TRP A N 1
ATOM 2483 C CA . TRP A 1 322 ? -0.266 4.268 7.395 1.00 94.75 322 TRP A CA 1
ATOM 2484 C C . TRP A 1 322 ? -0.771 5.296 6.409 1.00 94.75 322 TRP A C 1
ATOM 2486 O O . TRP A 1 322 ? -0.014 6.133 5.940 1.00 94.75 322 TRP A O 1
ATOM 2496 N N . VAL A 1 323 ? -2.064 5.271 6.138 1.00 95.75 323 VAL A N 1
ATOM 2497 C CA . VAL A 1 323 ? -2.715 6.252 5.281 1.00 95.75 323 VAL A CA 1
ATOM 2498 C C . VAL A 1 323 ? -3.821 6.909 6.074 1.00 95.75 323 VAL A C 1
ATOM 2500 O O . VAL A 1 323 ? -4.639 6.221 6.682 1.00 95.75 323 VAL A O 1
ATOM 2503 N N . VAL A 1 324 ? -3.831 8.232 6.048 1.00 95.69 324 VAL A N 1
ATOM 2504 C CA . VAL A 1 324 ? -4.890 9.091 6.560 1.00 95.69 324 VAL A CA 1
ATOM 2505 C C . VAL A 1 324 ? -5.506 9.794 5.358 1.00 95.69 324 VAL A C 1
ATOM 2507 O O . VAL A 1 324 ? -4.799 10.283 4.486 1.00 95.69 324 VAL A O 1
ATOM 2510 N N . ALA A 1 325 ? -6.822 9.807 5.261 1.00 93.56 325 ALA A N 1
ATOM 2511 C CA . ALA A 1 325 ? -7.530 10.482 4.188 1.00 93.56 325 ALA A CA 1
ATOM 2512 C C . ALA A 1 325 ? -8.820 11.070 4.745 1.00 93.56 325 ALA A C 1
ATOM 2514 O O . ALA A 1 325 ? -9.469 10.464 5.597 1.00 93.56 325 ALA A O 1
ATOM 2515 N N . ASP A 1 326 ? -9.205 12.245 4.272 1.00 89.62 326 ASP A N 1
ATOM 2516 C CA . ASP A 1 326 ? -10.565 12.730 4.477 1.00 89.62 326 ASP A CA 1
ATOM 2517 C C . ASP A 1 326 ? -11.561 11.968 3.579 1.00 89.62 326 ASP A C 1
ATOM 2519 O O . ASP A 1 326 ? -11.189 11.148 2.728 1.00 89.62 326 ASP A O 1
ATOM 2523 N N . ALA A 1 327 ? -12.850 12.234 3.789 1.00 80.38 327 ALA A N 1
ATOM 2524 C CA . ALA A 1 327 ? -13.929 11.619 3.022 1.00 80.38 327 ALA A CA 1
ATOM 2525 C C . ALA A 1 327 ? -13.849 11.900 1.508 1.00 80.38 327 ALA A C 1
ATOM 2527 O O . ALA A 1 327 ? -14.302 11.073 0.719 1.00 80.38 327 ALA A O 1
ATOM 2528 N N . ALA A 1 328 ? -13.271 13.034 1.095 1.00 83.00 328 ALA A N 1
ATOM 2529 C CA . ALA A 1 328 ? -13.163 13.421 -0.312 1.00 83.00 328 ALA A CA 1
ATOM 2530 C C . ALA A 1 328 ? -11.982 12.733 -1.017 1.00 83.00 328 ALA A C 1
ATOM 2532 O O . ALA A 1 328 ? -12.067 12.379 -2.191 1.00 83.00 328 ALA A O 1
ATOM 2533 N N . THR A 1 329 ? -10.892 12.501 -0.289 1.00 84.50 329 THR A N 1
ATOM 2534 C CA . THR A 1 329 ? -9.650 11.915 -0.797 1.00 84.50 329 THR A CA 1
ATOM 2535 C C . THR A 1 329 ? -9.704 10.391 -0.790 1.00 84.50 329 THR A C 1
ATOM 2537 O O . THR A 1 329 ? -9.130 9.748 -1.661 1.00 84.50 329 THR A O 1
ATOM 2540 N N . HIS A 1 330 ? -10.408 9.765 0.158 1.00 83.81 330 HIS A N 1
ATOM 2541 C CA . HIS A 1 330 ? -10.444 8.301 0.243 1.00 83.81 330 HIS A CA 1
ATOM 2542 C C . HIS A 1 330 ? -10.938 7.604 -1.048 1.00 83.81 330 HIS A C 1
ATOM 2544 O O . HIS A 1 330 ? -10.280 6.649 -1.469 1.00 83.81 330 HIS A O 1
ATOM 2550 N N . PRO A 1 331 ? -12.006 8.068 -1.731 1.00 82.38 331 PRO A N 1
ATOM 2551 C CA . PRO A 1 331 ? -12.448 7.471 -2.993 1.00 82.38 331 PRO A CA 1
ATOM 2552 C C . PRO A 1 331 ? -11.419 7.572 -4.125 1.00 82.38 331 PRO A C 1
ATOM 2554 O O . PRO A 1 331 ? -11.362 6.688 -4.978 1.00 82.38 331 PRO A O 1
ATOM 2557 N N . THR A 1 332 ? -10.587 8.619 -4.142 1.00 82.06 332 THR A N 1
ATOM 2558 C CA . THR A 1 332 ? -9.615 8.843 -5.225 1.00 82.06 332 THR A CA 1
ATOM 2559 C C . THR A 1 332 ? -8.394 7.934 -5.111 1.00 82.06 332 THR A C 1
ATOM 2561 O O . THR A 1 332 ? -7.726 7.675 -6.109 1.00 82.06 332 THR A O 1
ATOM 2564 N N . ILE A 1 333 ? -8.134 7.374 -3.924 1.00 82.94 333 ILE A N 1
ATOM 2565 C CA . ILE A 1 333 ? -7.041 6.420 -3.705 1.00 82.94 333 ILE A CA 1
ATOM 2566 C C . ILE A 1 333 ? -7.271 5.119 -4.481 1.00 82.94 333 ILE A C 1
ATOM 2568 O O . ILE A 1 333 ? -6.309 4.490 -4.910 1.00 82.94 333 ILE A O 1
ATOM 2572 N N . ASP A 1 334 ? -8.521 4.697 -4.677 1.00 79.38 334 ASP A N 1
ATOM 2573 C CA . ASP A 1 334 ? -8.830 3.464 -5.414 1.00 79.38 334 ASP A CA 1
ATOM 2574 C C . ASP A 1 334 ? -8.588 3.604 -6.927 1.00 79.38 334 ASP A C 1
ATOM 2576 O O . ASP A 1 334 ? -8.508 2.594 -7.631 1.00 79.38 334 ASP A O 1
ATOM 2580 N N . ALA A 1 335 ? -8.440 4.836 -7.427 1.00 73.88 335 ALA A N 1
ATOM 2581 C CA . ALA A 1 335 ? -8.192 5.095 -8.832 1.00 73.88 335 ALA A CA 1
ATOM 2582 C C . ALA A 1 335 ? -6.710 4.865 -9.183 1.00 73.88 335 ALA A C 1
ATOM 2584 O O . ALA A 1 335 ? -5.808 5.370 -8.500 1.00 73.88 335 ALA A O 1
ATOM 2585 N N . PRO A 1 336 ? -6.418 4.128 -10.264 1.00 68.69 336 PRO A N 1
ATOM 2586 C CA . PRO A 1 336 ? -5.065 4.047 -10.776 1.00 68.69 336 PRO A CA 1
ATOM 2587 C C . PRO A 1 336 ? -4.599 5.395 -11.339 1.00 68.69 336 PRO A C 1
ATOM 2589 O O . PRO A 1 336 ? -5.329 6.093 -12.041 1.00 68.69 336 PRO A O 1
ATOM 2592 N N . SER A 1 337 ? -3.335 5.731 -11.085 1.00 67.38 337 SER A N 1
ATOM 2593 C CA . SER A 1 337 ? -2.689 6.971 -11.544 1.00 67.38 337 SER A CA 1
ATOM 2594 C C . SER A 1 337 ? -2.763 7.169 -13.065 1.00 67.38 337 SER A C 1
ATOM 2596 O O . SER A 1 337 ? -2.847 8.300 -13.539 1.00 67.38 337 SER A O 1
ATOM 2598 N N . TRP A 1 338 ? -2.753 6.077 -13.837 1.00 64.69 338 TRP A N 1
ATOM 2599 C CA . TRP A 1 338 ? -2.742 6.108 -15.302 1.00 64.69 338 TRP A CA 1
ATOM 2600 C C . TRP A 1 338 ? -4.120 6.307 -15.938 1.00 64.69 338 TRP A C 1
ATOM 2602 O O . TRP A 1 338 ? -4.173 6.716 -17.097 1.00 64.69 338 TRP A O 1
ATOM 2612 N N . ASP A 1 339 ? -5.216 6.081 -15.206 1.00 60.25 339 ASP A N 1
ATOM 2613 C CA . ASP A 1 339 ? -6.556 6.416 -15.705 1.00 60.25 339 ASP A CA 1
ATOM 2614 C C . ASP A 1 339 ? -6.835 7.920 -15.557 1.00 60.25 339 ASP A C 1
ATOM 2616 O O . ASP A 1 339 ? -7.523 8.495 -16.396 1.00 60.25 339 ASP A O 1
ATOM 2620 N N . ASN A 1 340 ? -6.206 8.599 -14.588 1.00 47.78 340 ASN A N 1
ATOM 2621 C CA . ASN A 1 340 ? -6.309 10.055 -14.445 1.00 47.78 340 ASN A CA 1
ATOM 2622 C C . ASN A 1 340 ? -5.701 10.808 -15.632 1.00 47.78 340 ASN A C 1
ATOM 2624 O O . ASN A 1 340 ? -6.221 11.847 -16.010 1.00 47.78 340 ASN A O 1
ATOM 2628 N N . ALA A 1 341 ? -4.643 10.294 -16.266 1.00 44.50 341 ALA A N 1
ATOM 2629 C CA . ALA A 1 341 ? -4.096 10.914 -17.476 1.00 44.50 341 ALA A CA 1
ATOM 2630 C C . ALA A 1 341 ? -5.087 10.844 -18.649 1.00 44.50 341 ALA A C 1
ATOM 2632 O O . ALA A 1 341 ? -5.192 11.788 -19.426 1.00 44.50 341 ALA A O 1
ATOM 2633 N N . ARG A 1 342 ? -5.849 9.748 -18.751 1.00 42.72 342 ARG A N 1
ATOM 2634 C CA . ARG A 1 342 ? -6.887 9.580 -19.770 1.00 42.72 342 ARG A CA 1
ATOM 2635 C C . ARG A 1 342 ? -8.124 10.430 -19.468 1.00 42.72 342 ARG A C 1
ATOM 2637 O O . ARG A 1 342 ? -8.596 11.110 -20.365 1.00 42.72 342 ARG A O 1
ATOM 2644 N N . LEU A 1 343 ? -8.571 10.476 -18.212 1.00 37.94 343 LEU A N 1
ATOM 2645 C CA . LEU A 1 343 ? -9.644 11.369 -17.750 1.00 37.94 343 LEU A CA 1
ATOM 2646 C C . LEU A 1 343 ? -9.281 12.852 -17.911 1.00 37.94 343 LEU A C 1
ATOM 2648 O O . LEU A 1 343 ? -10.120 13.638 -18.323 1.00 37.94 343 LEU A O 1
ATOM 2652 N N . LEU A 1 344 ? -8.034 13.248 -17.643 1.00 39.16 344 LEU A N 1
ATOM 2653 C CA . LEU A 1 344 ? -7.568 14.621 -17.869 1.00 39.16 344 LEU A CA 1
ATOM 2654 C C . LEU A 1 344 ? -7.459 14.964 -19.362 1.00 39.16 344 LEU A C 1
ATOM 2656 O O . LEU A 1 344 ? -7.722 16.104 -19.726 1.00 39.16 344 LEU A O 1
ATOM 2660 N N . LEU A 1 345 ? -7.118 13.999 -20.222 1.00 42.00 345 LEU A N 1
ATOM 2661 C CA . LEU A 1 345 ? -7.133 14.172 -21.681 1.00 42.00 345 LEU A CA 1
ATOM 2662 C C . LEU A 1 345 ? -8.558 14.226 -22.254 1.00 42.00 345 LEU A C 1
ATOM 2664 O O . LEU A 1 345 ? -8.799 14.973 -23.195 1.00 42.00 345 LEU A O 1
ATOM 2668 N N . GLU A 1 346 ? -9.494 13.462 -21.690 1.00 38.50 346 GLU A N 1
ATOM 2669 C CA . GLU A 1 346 ? -10.910 13.450 -22.087 1.00 38.50 346 GLU A CA 1
ATOM 2670 C C . GLU A 1 346 ? -11.682 14.666 -21.536 1.00 38.50 346 GLU A C 1
ATOM 2672 O O . GLU A 1 346 ? -12.651 15.084 -22.149 1.00 38.50 346 GLU A O 1
ATOM 2677 N N . LEU A 1 347 ? -11.237 15.282 -20.432 1.00 38.28 347 LEU A N 1
ATOM 2678 C CA . LEU A 1 347 ? -11.784 16.546 -19.904 1.00 38.28 347 LEU A CA 1
ATOM 2679 C C . LEU A 1 347 ? -11.219 17.804 -20.596 1.00 38.28 347 LEU A C 1
ATOM 2681 O O . LEU A 1 347 ? -11.665 18.914 -20.310 1.00 38.28 347 LEU A O 1
ATOM 2685 N N . GLN A 1 348 ? -10.213 17.646 -21.461 1.00 44.09 348 GLN A N 1
ATOM 2686 C CA . GLN A 1 348 ? -9.607 18.719 -22.262 1.00 44.09 348 GLN A CA 1
ATOM 2687 C C . GLN A 1 348 ? -10.063 18.708 -23.734 1.00 44.09 348 GLN A C 1
ATOM 2689 O O . GLN A 1 348 ? -9.603 19.546 -24.512 1.00 44.09 348 GLN A O 1
ATOM 2694 N N . GLN A 1 349 ? -10.944 17.775 -24.107 1.00 50.28 349 GLN A N 1
ATOM 2695 C CA . GLN A 1 349 ? -11.645 17.702 -25.395 1.00 50.28 349 GLN A CA 1
ATOM 2696 C C . GLN A 1 349 ? -13.118 18.036 -25.179 1.00 50.28 349 GLN A C 1
ATOM 2698 O O . GLN A 1 349 ? -13.707 18.640 -26.103 1.00 50.28 349 GLN A O 1
#

pLDDT: mean 75.1, std 21.95, range [24.86, 96.88]

Foldseek 3Di:
DDDDDDDDDDDDDDDDDDDDDDPPDDDDDDDDDDDPDDDDPPPDPDPDDDDDPDDDDPPPPPQPPPPDPAPPQQLPAWPDDFVDCVPPDVVLLVVQCPDDPPDLQHFDPDDDQPCPPSHFFCSQQGPDPLFDFDPDKFFAQAFDPPVVPRDGRGDIDRGFARGNPDPDTHDHDPVQQVVLLVVCVVVLLVCLPLQKQWAALVCFVPDALVLCQATLAEEAPDDQCRNPPGSYGDPYHQDASNRDCLLCSLRRHRHGNVRSVVSSVLLVVQSVSNQCVLCNGSVHRHGSSPSGHGGCVVVVCADPVRDHRQKIWIARSRRRHIYIDGPVCVVRNSDDPVVVVVVVVVVVD

Secondary structure (DSSP, 8-state):
-----PPPPPPPPPPPPPPPPPTTPPPPP------S----------------S-------------TTS--PPS----SS-TT-GGGS-HHHHHHHHTSPTT-TT---TTPPPTTTT---TTTTB----S--EEEEEEE--PBPS-TTT--B---EEEEB--BTT-SS--B--HHHHHHHHHHHHHHHHHHTGGGEEEPPHHHHHT--STTTTTS--EEESS-TTTTTTSSSEE--SPBTTTBSHHHHHHHTS---HHHHHHHHHHHHHHHHHHHHHHHHHHSS---TTTSSSPPGGGGTTB-TTSPBPSEEEEEETTT--EEEEETTTHHHHTS-HHHHHHHHHHTT-

Organism: NCBI:txid2512241